Protein AF-A0A7S0PYU6-F1 (afdb_monomer)

Radius of gyration: 18.99 Å; Cα contacts (8 Å, |Δi|>4): 426; chains: 1; bounding box: 52×44×50 Å

InterPro domains:
  IPR029052 Metallo-dependent phosphatase-like [G3DSA:3.60.21.10] (1-201)
  IPR029052 Metallo-dependent phosphatase-like [SSF56300] (3-208)

Secondary structure (DSSP, 8-state):
-----B--HHHHHHHTT--TTSTT--SSS---HHHHHTTHHHHHHHHH-TTT-HHHHHHTTSBSEEEE--GGG-EEEESS---HHHHHHH-SHHHHHHHHHHHHHHT-SGGG-TTTSTTT--TTT-HHHHT--HHHHHHHHHHHHHHTT-SEEEE-SS--SS-EEEGGGTEEE-----STTTT---EEEEEEEETTEEEEEEEESSSS------TTTTTTT----S--S--GGGT-

Solvent-accessible surface area (backbone atoms only — not comparable to full-atom values): 13229 Å² total; per-residue (Å²): 142,84,88,83,68,61,44,36,49,68,56,51,31,35,39,71,54,50,52,84,81,45,55,36,59,52,96,90,58,76,56,33,62,59,36,35,74,57,66,24,71,68,45,46,36,50,32,19,24,33,84,81,11,78,54,11,38,53,55,39,68,38,35,42,50,48,77,45,74,59,78,68,41,14,28,30,37,31,26,23,34,72,46,42,68,58,44,64,74,49,59,35,55,66,48,45,27,53,49,45,28,54,24,54,60,70,71,53,60,67,62,72,31,78,69,67,3,32,39,43,14,48,34,75,75,32,27,80,80,60,73,42,52,70,69,56,41,35,53,44,46,56,52,21,23,51,63,58,72,24,65,17,39,37,19,32,87,52,71,32,97,53,74,44,72,41,60,96,62,31,35,34,41,60,23,40,29,47,51,76,92,70,65,47,45,59,67,47,79,47,66,46,74,58,97,71,41,62,47,74,45,77,45,62,82,58,92,63,80,77,63,74,70,71,76,67,70,56,82,77,65,74,70,95,81,69,101,56,90,78,65,65,78,65,77,111

pLDDT: mean 87.95, std 18.42, range [35.06, 98.88]

Sequence (236 aa):
GELVLLVGNHELLNTQGRISYVHGYSRTGPATGELAASGGAATWRARFNPQSGDLGSEIAKQAGLAVRGSGACRTLFVHAGVRLQIARQYGSVDAINKALREQLVSNQGDLLDPYQGPLWYRGFARPHMSGMSEPDVCAEIDETVKELGAHRMAVGHNIVPWISTRCAGSLHLLDVGMSSAYGGHPAAWRCELDGGRPNIQALYTDAEPHKPPDLCSQCGLATPRTQGWWDCKDYC

Foldseek 3Di:
DDDADADALVLLCQLVLNCCPPQQDDPPDAGDDPQVVCVHSVSSSQQLNCPRHVNVVVSLQGFQWDFDDDFQPGEIEHAAAAWLVNLVVQQESVSNRVVSSVCSNVVDDDLSDCDHHRNHDN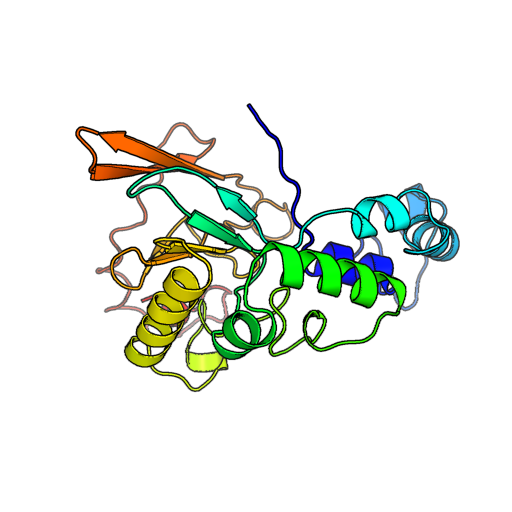CLLFVVSVVHDLVRSLVRLCNSCVSHVGQAYEYEPRADCFFDAGSVRRYIYQHPPCDPVRPVWHKDWDWDADVSHTDIDIGTPDPPPPPPPPLPPVVPDDDPDDPDPDPNVRVD

Organism: NCBI:txid221442

Nearest PDB structures (foldseek):
  2zbm-assembly1_A  TM=7.375E-01  e=3.984E-06  Shewanella sp.
  2z72-assembly1_A  TM=7.044E-01  e=8.723E-06  Shewanella sp.
  8iu8-assembly1_A  TM=4.673E-01  e=3.714E+00  Flavobacterium johnsoniae UW101
  8iu9-assembly1_A  TM=4.391E-01  e=6.389E+00  Flavobacterium johnsoniae UW101

Mean predicted aligned error: 6.78 Å

Structure (mmCIF, N/CA/C/O backbone):
data_AF-A0A7S0PYU6-F1
#
_entry.id   AF-A0A7S0PYU6-F1
#
loop_
_atom_site.group_PDB
_atom_site.id
_atom_site.type_symbol
_atom_site.label_atom_id
_atom_site.label_alt_id
_atom_site.label_comp_id
_atom_site.label_asym_id
_atom_site.label_entity_id
_atom_site.label_seq_id
_atom_site.pdbx_PDB_ins_code
_atom_site.Cartn_x
_atom_site.Cartn_y
_atom_site.Cartn_z
_atom_site.occupancy
_atom_site.B_iso_or_equiv
_atom_site.auth_seq_id
_atom_site.auth_comp_id
_atom_site.auth_asym_id
_atom_site.auth_atom_id
_atom_site.pdbx_PDB_model_num
ATOM 1 N N . GLY A 1 1 ? -20.274 -5.569 -6.796 1.00 86.88 1 GLY A N 1
ATOM 2 C CA . GLY A 1 1 ? -18.943 -5.638 -6.163 1.00 86.88 1 GLY A CA 1
ATOM 3 C C . GLY A 1 1 ? -18.019 -4.652 -6.844 1.00 86.88 1 GLY A C 1
ATOM 4 O O . GLY A 1 1 ? -18.379 -4.146 -7.898 1.00 86.88 1 GLY A O 1
ATOM 5 N N . GLU A 1 2 ? -16.866 -4.376 -6.249 1.00 94.38 2 GLU A N 1
ATOM 6 C CA . GLU A 1 2 ? -15.833 -3.464 -6.760 1.00 94.38 2 GLU A CA 1
ATOM 7 C C . GLU A 1 2 ? -14.475 -4.168 -6.615 1.00 94.38 2 GLU A C 1
ATOM 9 O O . GLU A 1 2 ? -14.261 -4.857 -5.617 1.00 94.38 2 GLU A O 1
ATOM 14 N N . LEU A 1 3 ? -13.574 -4.003 -7.589 1.00 95.75 3 LEU A N 1
ATOM 15 C CA . LEU A 1 3 ? -12.163 -4.374 -7.468 1.00 95.75 3 LEU A CA 1
ATOM 16 C C . LEU A 1 3 ? -11.338 -3.088 -7.447 1.00 95.75 3 LEU A C 1
ATOM 18 O O . LEU A 1 3 ? -11.351 -2.334 -8.417 1.00 95.75 3 LEU A O 1
ATOM 22 N N . VAL A 1 4 ? -10.610 -2.862 -6.354 1.00 97.19 4 VAL A N 1
ATOM 23 C CA . VAL A 1 4 ? -9.677 -1.740 -6.221 1.00 97.19 4 VAL A CA 1
ATOM 24 C C . VAL A 1 4 ? -8.267 -2.305 -6.179 1.00 97.19 4 VAL A C 1
ATOM 26 O O . VAL A 1 4 ? -7.880 -2.928 -5.194 1.00 97.19 4 VAL A O 1
ATOM 29 N N . LEU A 1 5 ? -7.512 -2.099 -7.255 1.00 97.44 5 LEU A N 1
ATOM 30 C CA . LEU A 1 5 ? -6.084 -2.401 -7.280 1.00 97.44 5 LEU A CA 1
ATOM 31 C C . LEU A 1 5 ? -5.329 -1.244 -6.627 1.00 97.44 5 LEU A C 1
ATOM 33 O O . LEU A 1 5 ? -5.565 -0.081 -6.970 1.00 97.44 5 LEU A O 1
ATOM 37 N N . LEU A 1 6 ? -4.461 -1.576 -5.673 1.00 98.56 6 LEU A N 1
ATOM 38 C CA . LEU A 1 6 ? -3.623 -0.609 -4.978 1.00 98.56 6 LEU A CA 1
ATOM 39 C C . LEU A 1 6 ? -2.186 -0.699 -5.482 1.00 98.56 6 LEU A C 1
ATOM 41 O O . LEU A 1 6 ? -1.652 -1.794 -5.639 1.00 98.56 6 LEU A O 1
ATOM 45 N N . VAL A 1 7 ? -1.563 0.458 -5.694 1.00 98.62 7 VAL A N 1
ATOM 46 C CA . VAL A 1 7 ? -0.142 0.555 -6.037 1.00 98.62 7 VAL A CA 1
ATOM 47 C C . VAL A 1 7 ? 0.688 0.070 -4.851 1.00 98.62 7 VAL A C 1
ATOM 49 O O . VAL A 1 7 ? 0.531 0.579 -3.741 1.00 98.62 7 VAL A O 1
ATOM 52 N N . GLY A 1 8 ? 1.591 -0.880 -5.091 1.00 98.56 8 GLY A N 1
ATOM 53 C CA . GLY A 1 8 ? 2.607 -1.305 -4.139 1.00 98.56 8 GLY A CA 1
ATOM 54 C C . GLY A 1 8 ? 4.004 -0.798 -4.490 1.00 98.56 8 GLY A C 1
ATOM 55 O O . GLY A 1 8 ? 4.228 -0.051 -5.448 1.00 98.56 8 GLY A O 1
ATOM 56 N N . ASN A 1 9 ? 4.996 -1.216 -3.702 1.00 98.44 9 ASN A N 1
ATOM 57 C CA . ASN A 1 9 ? 6.381 -0.826 -3.953 1.00 98.44 9 ASN A CA 1
ATOM 58 C C . ASN A 1 9 ? 6.947 -1.430 -5.244 1.00 98.44 9 ASN A C 1
ATOM 60 O O . ASN A 1 9 ? 7.810 -0.814 -5.860 1.00 98.44 9 ASN A O 1
ATOM 64 N N . HIS A 1 10 ? 6.494 -2.614 -5.666 1.00 97.75 10 HIS A N 1
ATOM 65 C CA . HIS A 1 10 ? 6.969 -3.227 -6.909 1.00 97.75 10 HIS A CA 1
ATOM 66 C C . HIS A 1 10 ? 6.390 -2.533 -8.145 1.00 97.75 10 HIS A C 1
ATOM 68 O O . HIS A 1 10 ? 7.116 -2.351 -9.122 1.00 97.75 10 HIS A O 1
ATOM 74 N N . GLU A 1 11 ? 5.152 -2.044 -8.092 1.00 98.50 11 GLU A N 1
ATOM 75 C CA . GLU A 1 11 ? 4.585 -1.183 -9.134 1.00 98.50 11 GLU A CA 1
ATOM 76 C C . GLU A 1 11 ? 5.396 0.113 -9.247 1.00 98.50 11 GLU A C 1
ATOM 78 O O . GLU A 1 11 ? 5.837 0.459 -10.343 1.00 98.50 11 GLU A O 1
ATOM 83 N N . LEU A 1 12 ? 5.699 0.762 -8.114 1.00 98.56 12 LEU A N 1
ATOM 84 C CA . LEU A 1 12 ? 6.581 1.935 -8.070 1.00 98.56 12 LEU A CA 1
ATOM 85 C C . LEU A 1 12 ? 7.972 1.642 -8.655 1.00 98.56 12 LEU A C 1
ATOM 87 O O . LEU A 1 12 ? 8.485 2.402 -9.471 1.00 98.56 12 LEU A O 1
ATOM 91 N N . LEU A 1 13 ? 8.616 0.545 -8.252 1.00 98.44 13 LEU A N 1
ATOM 92 C CA . LEU A 1 13 ? 9.935 0.184 -8.776 1.00 98.44 13 LEU A CA 1
ATOM 93 C C . LEU A 1 13 ? 9.904 0.025 -10.299 1.00 98.44 13 LEU A C 1
ATOM 95 O O . LEU A 1 13 ? 10.814 0.491 -10.988 1.00 98.44 13 LEU A O 1
ATOM 99 N N . ASN A 1 14 ? 8.854 -0.595 -10.833 1.00 98.25 14 ASN A N 1
ATOM 100 C CA . ASN A 1 14 ? 8.703 -0.758 -12.269 1.00 98.25 14 ASN A CA 1
ATOM 101 C C . ASN A 1 14 ? 8.482 0.580 -12.987 1.00 98.25 14 ASN A C 1
ATOM 103 O O . ASN A 1 14 ? 9.151 0.818 -13.995 1.00 98.25 14 ASN A O 1
ATOM 107 N N . THR A 1 15 ? 7.652 1.484 -12.452 1.00 98.19 15 THR A N 1
ATOM 108 C CA . THR A 1 15 ? 7.470 2.827 -13.041 1.00 98.19 15 THR A CA 1
ATOM 109 C C . THR A 1 15 ? 8.730 3.690 -12.962 1.00 98.19 15 THR A C 1
ATOM 111 O O . THR A 1 15 ? 8.982 4.505 -13.847 1.00 98.19 15 THR A O 1
ATOM 114 N N . GLN A 1 16 ? 9.594 3.441 -11.976 1.00 97.88 16 GLN A N 1
ATOM 115 C CA . GLN A 1 16 ? 10.935 4.028 -11.865 1.00 97.88 16 GLN A CA 1
ATOM 116 C C . GLN A 1 16 ? 11.977 3.386 -12.799 1.00 97.88 16 GLN A C 1
ATOM 118 O O . GLN A 1 16 ? 13.147 3.775 -12.791 1.00 97.88 16 GLN A O 1
ATOM 123 N N . GLY A 1 17 ? 11.609 2.353 -13.563 1.00 96.69 17 GLY A N 1
ATOM 124 C CA . GLY A 1 17 ? 12.533 1.582 -14.399 1.00 96.69 17 GLY A CA 1
ATOM 125 C C . GLY A 1 17 ? 13.533 0.718 -13.611 1.00 96.69 17 GLY A C 1
ATOM 126 O O . GLY A 1 17 ? 14.531 0.243 -14.177 1.00 96.69 17 GLY A O 1
ATOM 127 N N . ARG A 1 18 ? 13.281 0.497 -12.313 1.00 96.75 18 ARG A N 1
ATOM 128 C CA . ARG A 1 18 ? 14.089 -0.317 -11.394 1.00 96.75 18 ARG A CA 1
ATOM 129 C C . ARG A 1 18 ? 13.665 -1.782 -11.464 1.00 96.75 18 ARG A C 1
ATOM 131 O O . ARG A 1 18 ? 12.913 -2.291 -10.644 1.00 96.75 18 ARG A O 1
ATOM 138 N N . ILE A 1 19 ? 14.234 -2.483 -12.432 1.00 95.94 19 ILE A N 1
ATOM 139 C CA . ILE A 1 19 ? 13.857 -3.859 -12.786 1.00 95.94 19 ILE A CA 1
ATOM 140 C C . ILE A 1 19 ? 14.582 -4.961 -11.994 1.00 95.94 19 ILE A C 1
ATOM 142 O O . ILE A 1 19 ? 14.511 -6.125 -12.368 1.00 95.94 19 ILE A O 1
ATOM 146 N N . SER A 1 20 ? 15.304 -4.633 -10.917 1.00 94.56 20 SER A N 1
ATOM 147 C CA . SER A 1 20 ? 16.146 -5.612 -10.204 1.00 94.56 20 SER A CA 1
ATOM 148 C C . SER A 1 20 ? 15.370 -6.750 -9.533 1.00 94.56 20 SER A C 1
ATOM 150 O O . SER A 1 20 ? 15.980 -7.733 -9.129 1.00 94.56 20 SER A O 1
ATOM 152 N N . TYR A 1 21 ? 14.052 -6.598 -9.399 1.00 93.06 21 TYR A N 1
ATOM 153 C CA . TYR A 1 21 ? 13.141 -7.584 -8.816 1.00 93.06 21 TYR A CA 1
ATOM 154 C C . TYR A 1 21 ? 12.246 -8.269 -9.858 1.00 93.06 21 TYR A C 1
ATOM 156 O O . TYR A 1 21 ? 11.388 -9.064 -9.489 1.00 93.06 21 TYR A O 1
ATOM 164 N N . VAL A 1 22 ? 12.416 -7.958 -11.146 1.00 95.31 22 VAL A N 1
ATOM 165 C CA . VAL A 1 22 ? 11.662 -8.611 -12.222 1.00 95.31 22 VAL A CA 1
ATOM 166 C C . VAL A 1 22 ? 12.247 -10.001 -12.460 1.00 95.31 22 VAL A C 1
ATOM 168 O O . VAL A 1 22 ? 13.471 -10.175 -12.488 1.00 95.31 22 VAL A O 1
ATOM 171 N N . HIS A 1 23 ? 11.381 -10.999 -12.638 1.00 93.56 23 HIS A N 1
ATOM 172 C CA . HIS A 1 23 ? 11.804 -12.375 -12.864 1.00 93.56 23 HIS A CA 1
ATOM 173 C C . HIS A 1 23 ? 12.703 -12.482 -14.106 1.00 93.56 23 HIS A C 1
ATOM 175 O O . HIS A 1 23 ? 12.332 -12.082 -15.212 1.00 93.56 23 HIS A O 1
ATOM 181 N N . GLY A 1 24 ? 13.898 -13.042 -13.904 1.00 89.94 24 GLY A N 1
ATOM 182 C CA . GLY A 1 24 ? 14.911 -13.191 -14.944 1.00 89.94 24 GLY A CA 1
ATOM 183 C C . GLY A 1 24 ? 15.791 -11.958 -15.172 1.00 89.94 24 GLY A C 1
ATOM 184 O O . GLY A 1 24 ? 16.497 -11.885 -16.178 1.00 89.94 24 GLY A O 1
ATOM 185 N N . TYR A 1 25 ? 15.798 -10.992 -14.248 1.00 93.19 25 TYR A N 1
ATOM 186 C CA . TYR A 1 25 ? 16.824 -9.952 -14.215 1.00 93.19 25 TYR A CA 1
ATOM 187 C C . TYR A 1 25 ? 18.222 -10.541 -13.957 1.00 93.19 25 TYR A C 1
ATOM 189 O O . TYR A 1 25 ? 18.420 -11.349 -13.051 1.00 93.19 25 TYR A O 1
ATOM 197 N N . SER A 1 26 ? 19.215 -10.076 -14.719 1.00 89.06 26 SER A N 1
ATOM 198 C CA . SER A 1 26 ? 20.631 -10.386 -14.517 1.00 89.06 26 SER A CA 1
ATOM 199 C C . SER A 1 26 ? 21.472 -9.115 -14.623 1.00 89.06 26 SER A C 1
ATOM 201 O O . SER A 1 26 ? 21.216 -8.261 -15.472 1.00 89.06 26 SER A O 1
ATOM 203 N N . ARG A 1 27 ? 22.479 -8.973 -13.749 1.00 87.00 27 ARG A N 1
ATOM 204 C CA . ARG A 1 27 ? 23.427 -7.842 -13.786 1.00 87.00 27 ARG A CA 1
ATOM 205 C C . ARG A 1 27 ? 24.527 -8.022 -14.830 1.00 87.00 27 ARG A C 1
ATOM 207 O O . ARG A 1 27 ? 25.027 -7.033 -15.349 1.00 87.00 27 ARG A O 1
ATOM 214 N N . THR A 1 28 ? 24.937 -9.264 -15.077 1.00 88.38 28 THR A N 1
ATOM 215 C CA . THR A 1 28 ? 26.151 -9.602 -15.841 1.00 88.38 28 THR A CA 1
ATOM 216 C C . THR A 1 28 ? 25.893 -10.568 -16.997 1.00 88.38 28 THR A C 1
ATOM 218 O O . THR A 1 28 ? 26.806 -10.841 -17.769 1.00 88.38 28 THR A O 1
ATOM 221 N N . GLY A 1 29 ? 24.670 -11.083 -17.133 1.00 87.62 29 GLY A N 1
ATOM 222 C CA . GLY A 1 29 ? 24.272 -12.019 -18.183 1.00 87.62 29 GLY A CA 1
ATOM 223 C C . GLY A 1 29 ? 22.991 -11.587 -18.899 1.00 87.62 29 GLY A C 1
ATOM 224 O O . GLY A 1 29 ? 22.422 -10.540 -18.578 1.00 87.62 29 GLY A O 1
ATOM 225 N N . PRO A 1 30 ? 22.521 -12.383 -19.874 1.00 88.19 30 PRO A N 1
ATOM 226 C CA . PRO A 1 30 ? 21.272 -12.096 -20.563 1.00 88.19 30 PRO A CA 1
ATOM 227 C C . PRO A 1 30 ? 20.088 -12.165 -19.593 1.00 88.19 30 PRO A C 1
ATOM 229 O O . PRO A 1 30 ? 20.094 -12.938 -18.632 1.00 88.19 30 PRO A O 1
ATOM 232 N N . ALA A 1 31 ? 19.060 -11.362 -19.868 1.00 90.81 31 ALA A N 1
ATOM 233 C CA . ALA A 1 31 ? 17.778 -11.509 -19.197 1.00 90.81 31 ALA A CA 1
ATOM 234 C C . ALA A 1 31 ? 17.155 -12.868 -19.548 1.00 90.81 31 ALA A C 1
ATOM 236 O O . ALA A 1 31 ? 17.316 -13.367 -20.663 1.00 90.81 31 ALA A O 1
ATOM 237 N N . THR A 1 32 ? 16.412 -13.438 -18.609 1.00 94.56 32 THR A N 1
ATOM 238 C CA . THR A 1 32 ? 15.627 -14.664 -18.794 1.00 94.56 32 THR A CA 1
ATOM 239 C C . THR A 1 32 ? 14.177 -14.419 -18.376 1.00 94.56 32 THR A C 1
ATOM 241 O O . THR A 1 32 ? 13.780 -13.277 -18.129 1.00 94.56 32 THR A O 1
ATOM 244 N N . GLY A 1 33 ? 13.368 -15.479 -18.330 1.00 94.00 33 GLY A N 1
ATOM 245 C CA . GLY A 1 33 ? 12.047 -15.441 -17.714 1.00 94.00 33 GLY A CA 1
ATOM 246 C C . GLY A 1 33 ? 11.121 -14.378 -18.303 1.00 94.00 33 GLY A C 1
ATOM 247 O O . GLY A 1 33 ? 11.050 -14.190 -19.517 1.00 94.00 33 GLY A O 1
ATOM 248 N N . GLU A 1 34 ? 10.414 -13.686 -17.414 1.00 93.50 34 GLU A N 1
ATOM 249 C CA . GLU A 1 34 ? 9.427 -12.670 -17.779 1.00 93.50 34 GLU A CA 1
ATOM 250 C C . GLU A 1 34 ? 10.086 -11.474 -18.474 1.00 93.50 34 GLU A C 1
ATOM 252 O O . GLU A 1 34 ? 9.596 -10.985 -19.494 1.00 93.50 34 GLU A O 1
ATOM 257 N N . LEU A 1 35 ? 11.251 -11.051 -17.975 1.00 95.12 35 LEU A N 1
ATOM 258 C CA . LEU A 1 35 ? 11.975 -9.932 -18.557 1.00 95.12 35 LEU A CA 1
ATOM 259 C C . LEU A 1 35 ? 12.383 -10.228 -20.007 1.00 95.12 35 LEU A C 1
ATOM 261 O O . LEU A 1 35 ? 12.196 -9.376 -20.873 1.00 95.12 35 LEU A O 1
ATOM 265 N N . ALA A 1 36 ? 12.878 -11.433 -20.304 1.00 95.88 36 ALA A N 1
ATOM 266 C CA . ALA A 1 36 ? 13.175 -11.844 -21.678 1.00 95.88 36 ALA A CA 1
ATOM 267 C C . ALA A 1 36 ? 11.907 -11.960 -22.538 1.00 95.88 36 ALA A C 1
ATOM 269 O O . ALA A 1 36 ? 11.880 -11.433 -23.650 1.00 95.88 36 ALA A O 1
ATOM 270 N N . ALA A 1 37 ? 10.847 -12.584 -22.010 1.00 96.25 37 ALA A N 1
ATOM 271 C CA . ALA A 1 37 ? 9.571 -12.754 -22.709 1.00 96.25 37 ALA A CA 1
ATOM 272 C C . ALA A 1 37 ? 8.911 -11.414 -23.082 1.00 96.25 37 ALA A C 1
ATOM 274 O O . ALA A 1 37 ? 8.234 -11.317 -24.101 1.00 96.25 37 ALA A O 1
ATOM 275 N N . SER A 1 38 ? 9.156 -10.362 -22.298 1.00 94.50 38 SER A N 1
ATOM 276 C CA . SER A 1 38 ? 8.676 -9.004 -22.578 1.00 94.50 38 SER A CA 1
ATOM 277 C C . SER A 1 38 ? 9.438 -8.263 -23.687 1.00 94.50 38 SER A C 1
ATOM 279 O O . SER A 1 38 ? 9.103 -7.121 -23.993 1.00 94.50 38 SER A O 1
ATOM 281 N N . GLY A 1 39 ? 10.479 -8.866 -24.272 1.00 95.00 39 GLY A N 1
ATOM 282 C CA . GLY A 1 39 ? 11.388 -8.195 -25.206 1.00 95.00 39 GLY A CA 1
ATOM 283 C C . GLY A 1 39 ? 12.584 -7.517 -24.528 1.00 95.00 39 GLY A C 1
ATOM 284 O O . GLY A 1 39 ? 13.245 -6.679 -25.140 1.00 95.00 39 GLY A O 1
ATOM 285 N N . GLY A 1 40 ? 12.879 -7.869 -23.275 1.00 94.69 40 GLY A N 1
ATOM 286 C CA . GLY A 1 40 ? 14.053 -7.415 -22.536 1.00 94.69 40 GLY A CA 1
ATOM 287 C C . GLY A 1 40 ? 13.867 -6.103 -21.769 1.00 94.69 40 GLY A C 1
ATOM 288 O O . GLY A 1 40 ? 12.825 -5.451 -21.787 1.00 94.69 40 GLY A O 1
ATOM 289 N N . ALA A 1 41 ? 14.937 -5.693 -21.084 1.00 94.56 41 ALA A N 1
ATOM 290 C CA . ALA A 1 41 ? 14.933 -4.566 -20.152 1.00 94.56 41 ALA A CA 1
ATOM 291 C C . ALA A 1 41 ? 14.520 -3.219 -20.768 1.00 94.56 41 ALA A C 1
ATOM 293 O O . ALA A 1 41 ? 13.918 -2.397 -20.080 1.00 94.56 41 ALA A O 1
ATOM 294 N N . ALA A 1 42 ? 14.862 -2.966 -22.035 1.00 95.44 42 ALA A N 1
ATOM 295 C CA . ALA A 1 42 ? 14.487 -1.728 -22.716 1.00 95.44 42 ALA A CA 1
ATOM 296 C C . ALA A 1 42 ? 12.972 -1.670 -22.959 1.00 95.44 42 ALA A C 1
ATOM 298 O O . ALA A 1 42 ? 12.329 -0.696 -22.571 1.00 95.44 42 ALA A O 1
ATOM 299 N N . THR A 1 43 ? 12.400 -2.744 -23.510 1.00 97.31 43 THR A N 1
ATOM 300 C CA . THR A 1 43 ? 10.958 -2.863 -23.751 1.00 97.31 43 THR A CA 1
ATOM 301 C C . THR A 1 43 ? 10.175 -2.811 -22.447 1.00 97.31 43 THR A C 1
ATOM 303 O O . THR A 1 43 ? 9.223 -2.045 -22.345 1.00 97.31 43 THR A O 1
ATOM 306 N N . TRP A 1 44 ? 10.620 -3.529 -21.410 1.00 97.62 44 TRP A N 1
ATOM 307 C CA . TRP A 1 44 ? 9.997 -3.476 -20.086 1.00 97.62 44 TRP A CA 1
ATOM 308 C C . TRP A 1 44 ? 9.923 -2.044 -19.542 1.00 97.62 44 TRP A C 1
ATOM 310 O O . TRP A 1 44 ? 8.851 -1.566 -19.183 1.00 97.62 44 TRP A O 1
ATOM 320 N N . ARG A 1 45 ? 11.044 -1.310 -19.542 1.00 97.56 45 ARG A N 1
ATOM 321 C CA . ARG A 1 45 ? 11.068 0.085 -19.070 1.00 97.56 45 ARG A CA 1
ATOM 322 C C . ARG A 1 45 ? 10.190 1.012 -19.906 1.00 97.56 45 ARG A C 1
ATOM 324 O O . ARG A 1 45 ? 9.577 1.908 -19.340 1.00 97.56 45 ARG A O 1
ATOM 331 N N . ALA A 1 46 ? 10.122 0.808 -21.221 1.00 98.31 46 ALA A N 1
ATOM 332 C CA . ALA A 1 46 ? 9.244 1.592 -22.086 1.00 98.31 46 ALA A CA 1
ATOM 333 C C . ALA A 1 46 ? 7.765 1.355 -21.742 1.00 98.31 46 ALA A C 1
ATOM 335 O O . ALA A 1 46 ? 7.016 2.314 -21.582 1.00 98.31 46 ALA A O 1
ATOM 336 N N . ARG A 1 47 ? 7.365 0.093 -21.542 1.00 98.12 47 ARG A N 1
ATOM 337 C CA . ARG A 1 47 ? 5.991 -0.285 -21.175 1.00 98.12 47 ARG A CA 1
ATOM 338 C C . ARG A 1 47 ? 5.569 0.223 -19.800 1.00 98.12 47 ARG A C 1
ATOM 340 O O . ARG A 1 47 ? 4.434 0.653 -19.618 1.00 98.12 47 ARG A O 1
ATOM 347 N N . PHE A 1 48 ? 6.482 0.206 -18.834 1.00 98.38 48 PHE A N 1
ATOM 348 C CA . PHE A 1 48 ? 6.213 0.669 -17.471 1.00 98.38 48 PHE A CA 1
ATOM 349 C C . PHE A 1 48 ? 6.461 2.167 -17.257 1.00 98.38 48 PHE A C 1
ATOM 351 O O . PHE A 1 48 ? 6.239 2.656 -16.153 1.00 98.38 48 PHE A O 1
ATOM 358 N N . ASN A 1 49 ? 6.864 2.926 -18.280 1.00 98.12 49 ASN A N 1
ATOM 359 C CA . ASN A 1 49 ? 6.996 4.374 -18.150 1.00 98.12 49 ASN A CA 1
ATOM 360 C C . ASN A 1 49 ? 5.637 5.006 -17.758 1.00 98.12 49 ASN A C 1
ATOM 362 O O . ASN A 1 49 ? 4.648 4.781 -18.457 1.00 98.12 49 ASN A O 1
ATOM 366 N N . PRO A 1 50 ? 5.556 5.809 -16.681 1.00 97.50 50 PRO A N 1
ATOM 367 C CA . PRO A 1 50 ? 4.281 6.323 -16.176 1.00 97.50 50 PRO A CA 1
ATOM 368 C C . PRO A 1 50 ? 3.628 7.389 -17.072 1.00 97.50 50 PRO A C 1
ATOM 370 O O . PRO A 1 50 ? 2.437 7.654 -16.931 1.00 97.50 50 PRO A O 1
ATOM 373 N N . GLN A 1 51 ? 4.381 8.005 -17.989 1.00 96.69 51 GLN A N 1
ATOM 374 C CA . GLN A 1 51 ? 3.893 9.046 -18.900 1.00 96.69 51 GLN A CA 1
ATOM 375 C C . GLN A 1 51 ? 3.500 8.500 -20.273 1.00 96.69 51 GLN A C 1
ATOM 377 O O . GLN A 1 51 ? 2.533 8.975 -20.862 1.00 96.69 51 GLN A O 1
ATOM 382 N N . SER A 1 52 ? 4.260 7.536 -20.796 1.00 96.69 52 SER A N 1
ATOM 383 C CA . SER A 1 52 ? 4.130 7.071 -22.183 1.00 96.69 52 SER A CA 1
ATOM 384 C C . SER A 1 52 ? 3.908 5.568 -22.338 1.00 96.69 52 SER A C 1
ATOM 386 O O . SER A 1 52 ? 3.557 5.124 -23.430 1.00 96.69 52 SER A O 1
ATOM 388 N N . GLY A 1 53 ? 4.111 4.784 -21.279 1.00 98.00 53 GLY A N 1
ATOM 389 C CA . GLY A 1 53 ? 3.991 3.332 -21.307 1.00 98.00 53 GLY A CA 1
ATOM 390 C C . GLY A 1 53 ? 2.548 2.853 -21.162 1.00 98.00 53 GLY A C 1
ATOM 391 O O . GLY A 1 53 ? 1.755 3.436 -20.418 1.00 98.00 53 GLY A O 1
ATOM 392 N N . ASP A 1 54 ? 2.215 1.757 -21.843 1.00 97.75 54 ASP A N 1
ATOM 393 C CA . ASP A 1 54 ? 0.897 1.116 -21.786 1.00 97.75 54 ASP A CA 1
ATOM 394 C C . ASP A 1 54 ? 0.561 0.605 -20.377 1.00 97.75 54 ASP A C 1
ATOM 396 O O . ASP A 1 54 ? -0.558 0.783 -19.913 1.00 97.75 54 ASP A O 1
ATOM 400 N N . LEU A 1 55 ? 1.531 0.025 -19.666 1.00 97.69 55 LEU A N 1
ATOM 401 C CA . LEU A 1 55 ? 1.343 -0.461 -18.294 1.00 97.69 55 LEU A CA 1
ATOM 402 C C . LEU A 1 55 ? 1.579 0.639 -17.257 1.00 97.69 55 LEU A C 1
ATOM 404 O O . LEU A 1 55 ? 0.830 0.761 -16.289 1.00 97.69 55 LEU A O 1
ATOM 408 N N . GLY A 1 56 ? 2.615 1.455 -17.456 1.00 98.06 56 GLY A N 1
ATOM 409 C CA . GLY A 1 56 ? 2.990 2.499 -16.505 1.00 98.06 56 GLY A CA 1
ATOM 410 C C . GLY A 1 56 ? 1.913 3.565 -16.342 1.00 98.06 56 GLY A C 1
ATOM 411 O O . GLY A 1 56 ? 1.622 3.975 -15.218 1.00 98.06 56 GLY A O 1
ATOM 412 N N . SER A 1 57 ? 1.286 3.985 -17.444 1.00 97.50 57 SER A N 1
ATOM 413 C CA . SER A 1 57 ? 0.204 4.972 -17.394 1.00 97.50 57 SER A CA 1
ATOM 414 C C . SER A 1 57 ? -1.059 4.439 -16.708 1.00 97.50 57 SER A C 1
ATOM 416 O O . SER A 1 57 ? -1.760 5.212 -16.055 1.00 97.50 57 SER A O 1
ATOM 418 N N . GLU A 1 58 ? -1.335 3.132 -16.782 1.00 97.81 58 GLU A N 1
ATOM 419 C CA . GLU A 1 58 ? -2.430 2.499 -16.038 1.00 97.81 58 GLU A CA 1
ATOM 420 C C . GLU A 1 58 ? -2.109 2.373 -14.545 1.00 97.81 58 GLU A C 1
ATOM 422 O O . GLU A 1 58 ? -2.947 2.712 -13.711 1.00 97.81 58 GLU A O 1
ATOM 427 N N . ILE A 1 59 ? -0.878 1.993 -14.186 1.00 97.94 59 ILE A N 1
ATOM 428 C CA . ILE A 1 59 ? -0.416 1.976 -12.787 1.00 97.94 59 ILE A CA 1
ATOM 429 C C . ILE A 1 59 ? -0.512 3.372 -12.166 1.00 97.94 59 ILE A C 1
ATOM 431 O O . ILE A 1 59 ? -1.033 3.519 -11.063 1.00 97.94 59 ILE A O 1
ATOM 435 N N . ALA A 1 60 ? -0.091 4.417 -12.885 1.00 96.44 60 ALA A N 1
ATOM 436 C CA . ALA A 1 60 ? -0.183 5.796 -12.406 1.00 96.44 60 ALA A CA 1
ATOM 437 C C . ALA A 1 60 ? -1.635 6.248 -12.145 1.00 96.44 60 ALA A C 1
ATOM 439 O O . ALA A 1 60 ? -1.860 7.230 -11.437 1.00 96.44 60 ALA A O 1
ATOM 440 N N . LYS A 1 61 ? -2.642 5.547 -12.691 1.00 95.56 61 LYS A N 1
ATOM 441 C CA . LYS A 1 61 ? -4.061 5.826 -12.432 1.00 95.56 61 LYS A CA 1
ATOM 442 C C . LYS A 1 61 ? -4.626 5.085 -11.215 1.00 95.56 61 LYS A C 1
ATOM 444 O O . LYS A 1 61 ? -5.737 5.401 -10.783 1.00 95.56 61 LYS A O 1
ATOM 449 N N . GLN A 1 62 ? -3.913 4.116 -10.663 1.00 97.75 62 GLN A N 1
ATOM 450 C CA . GLN A 1 62 ? -4.404 3.346 -9.526 1.00 97.75 62 GLN A CA 1
ATOM 451 C C . GLN A 1 62 ? -4.296 4.146 -8.222 1.00 97.75 62 GLN A C 1
ATOM 453 O O . GLN A 1 62 ? -3.544 5.117 -8.113 1.00 97.75 62 GLN A O 1
ATOM 458 N N . ALA A 1 63 ? -5.101 3.768 -7.233 1.00 98.25 63 ALA A N 1
ATOM 459 C CA . ALA A 1 63 ? -5.016 4.341 -5.895 1.00 98.25 63 ALA A CA 1
ATOM 460 C C . ALA A 1 63 ? -3.822 3.733 -5.140 1.00 98.25 63 ALA A C 1
ATOM 462 O O . ALA A 1 63 ? -3.455 2.591 -5.386 1.00 98.25 63 ALA A O 1
ATOM 463 N N . GLY A 1 64 ? -3.229 4.458 -4.195 1.00 98.50 64 GLY A N 1
ATOM 464 C CA . GLY A 1 64 ? -2.308 3.866 -3.214 1.00 98.50 64 GLY A CA 1
ATOM 465 C C . GLY A 1 64 ? -3.019 3.419 -1.942 1.00 98.50 64 GLY A C 1
ATOM 466 O O . GLY A 1 64 ? -2.570 2.503 -1.257 1.00 98.50 64 GLY A O 1
ATOM 467 N N . LEU A 1 65 ? -4.127 4.085 -1.615 1.00 98.69 65 LEU A N 1
ATOM 468 C CA . LEU A 1 65 ? -4.907 3.877 -0.403 1.00 98.69 65 LEU A CA 1
ATOM 469 C C . LEU A 1 65 ? -6.391 3.747 -0.753 1.00 98.69 65 LEU A C 1
ATOM 471 O O . LEU A 1 65 ? -6.899 4.458 -1.622 1.00 98.69 65 LEU A O 1
ATOM 475 N N . ALA A 1 66 ? -7.124 2.923 -0.012 1.00 98.62 66 ALA A N 1
ATOM 476 C CA . ALA A 1 66 ? -8.579 2.882 -0.098 1.00 98.62 66 ALA A CA 1
ATOM 477 C C . ALA A 1 66 ? -9.210 2.651 1.271 1.00 98.62 66 ALA A C 1
ATOM 479 O O . ALA A 1 66 ? -8.849 1.713 1.971 1.00 98.62 66 ALA A O 1
ATOM 480 N N . VAL A 1 67 ? -10.212 3.453 1.632 1.00 98.56 67 VAL A N 1
ATOM 481 C CA . VAL A 1 67 ? -11.101 3.131 2.756 1.00 98.56 67 VAL A CA 1
ATOM 482 C C . VAL A 1 67 ? -12.359 2.468 2.208 1.00 98.56 67 VAL A C 1
ATOM 484 O O . VAL A 1 67 ? -13.034 3.026 1.337 1.00 98.56 67 VAL A O 1
ATOM 487 N N . ARG A 1 68 ? -12.659 1.255 2.679 1.00 97.81 68 ARG A N 1
ATOM 488 C CA . ARG A 1 68 ? -13.819 0.450 2.256 1.00 97.81 68 ARG A CA 1
ATOM 489 C C . ARG A 1 68 ? -14.497 -0.217 3.450 1.00 97.81 68 ARG A C 1
ATOM 491 O O . ARG A 1 68 ? -13.950 -0.259 4.549 1.00 97.81 68 ARG A O 1
ATOM 498 N N . GLY A 1 69 ? -15.712 -0.715 3.229 1.00 96.00 69 GLY A N 1
ATOM 499 C CA . GLY A 1 69 ? -16.575 -1.242 4.285 1.00 96.00 69 GLY A CA 1
ATOM 500 C C . GLY A 1 69 ? -17.341 -0.151 5.043 1.00 96.00 69 GLY A C 1
ATOM 501 O O . GLY A 1 69 ? -17.185 1.051 4.809 1.00 96.00 69 GLY A O 1
ATOM 502 N N . SER A 1 70 ? -18.197 -0.589 5.961 1.00 95.12 70 SER A N 1
ATOM 503 C CA . SER A 1 70 ? -19.109 0.259 6.734 1.00 95.12 70 SER A CA 1
ATOM 504 C C . SER A 1 70 ? -19.129 -0.143 8.205 1.00 95.12 70 SER A C 1
ATOM 506 O O . SER A 1 70 ? -18.772 -1.272 8.550 1.00 95.12 70 SER A O 1
ATOM 508 N N . GLY A 1 71 ? -19.570 0.777 9.072 1.00 95.75 71 GLY A N 1
ATOM 509 C CA . GLY A 1 71 ? -19.595 0.562 10.521 1.00 95.75 71 GLY A CA 1
ATOM 510 C C . GLY A 1 71 ? -18.244 0.058 11.026 1.00 95.75 71 GLY A C 1
ATOM 511 O O . GLY A 1 71 ? -17.203 0.462 10.513 1.00 95.75 71 GLY A O 1
ATOM 512 N N . ALA A 1 72 ? -18.261 -0.916 11.935 1.00 95.50 72 ALA A N 1
ATOM 513 C CA . ALA A 1 72 ? -17.050 -1.510 12.493 1.00 95.50 72 ALA A CA 1
ATOM 514 C C . ALA A 1 72 ? -16.153 -2.245 11.469 1.00 95.50 72 ALA A C 1
ATOM 516 O O . ALA A 1 72 ? -15.018 -2.586 11.797 1.00 95.50 72 ALA A O 1
ATOM 517 N N . CYS A 1 73 ? -16.606 -2.482 10.231 1.00 97.25 73 CYS A N 1
ATOM 518 C CA . CYS A 1 73 ? -15.788 -3.046 9.150 1.00 97.25 73 CYS A CA 1
ATOM 519 C C . CYS A 1 73 ? -15.091 -1.991 8.279 1.00 97.25 73 CYS A C 1
ATOM 521 O O . CYS A 1 73 ? -14.335 -2.356 7.376 1.00 97.25 73 CYS A O 1
ATOM 523 N N . ARG A 1 74 ? -15.297 -0.693 8.540 1.00 98.25 74 ARG A N 1
ATOM 524 C CA . ARG A 1 74 ? -14.645 0.381 7.784 1.00 98.25 74 ARG A CA 1
ATOM 525 C C . ARG A 1 74 ? -13.125 0.339 7.980 1.00 98.25 74 ARG A C 1
ATOM 527 O O . ARG A 1 74 ? -12.631 0.567 9.081 1.00 98.25 74 ARG A O 1
ATOM 534 N N . THR A 1 75 ? -12.401 0.022 6.913 1.00 98.75 75 THR A N 1
ATOM 535 C CA . THR A 1 75 ? -10.985 -0.370 6.933 1.00 98.75 75 THR A CA 1
ATOM 536 C C . THR A 1 75 ? -10.204 0.424 5.895 1.00 98.75 75 THR A C 1
ATOM 538 O O . THR A 1 75 ? -10.657 0.547 4.757 1.00 98.75 75 THR A O 1
ATOM 541 N N . LEU A 1 76 ? -9.048 0.953 6.293 1.00 98.88 76 LEU A N 1
ATOM 542 C CA . LEU A 1 76 ? -8.043 1.531 5.409 1.00 98.88 76 LEU A CA 1
ATOM 543 C C . LEU A 1 76 ? -7.154 0.409 4.868 1.00 98.88 76 LEU A C 1
ATOM 545 O O . LEU A 1 76 ? -6.513 -0.290 5.642 1.00 98.88 76 LEU A O 1
ATOM 549 N N . PHE A 1 77 ? -7.089 0.269 3.552 1.00 98.88 77 PHE A N 1
ATOM 550 C CA . PHE A 1 77 ? -6.189 -0.634 2.844 1.00 98.88 77 PHE A CA 1
ATOM 551 C C . PHE A 1 77 ? -5.054 0.170 2.216 1.00 98.88 77 PHE A C 1
ATOM 553 O O . PHE A 1 77 ? -5.305 1.187 1.564 1.00 98.88 77 PHE A O 1
ATOM 560 N N . VAL A 1 78 ? -3.818 -0.282 2.418 1.00 98.81 78 VAL A N 1
ATOM 561 C CA . VAL A 1 78 ? -2.599 0.323 1.864 1.00 98.81 78 VAL A CA 1
ATOM 562 C C . VAL A 1 78 ? -1.497 -0.729 1.776 1.00 98.81 78 VAL A C 1
ATOM 564 O O . VAL A 1 78 ? -1.527 -1.714 2.505 1.00 98.81 78 VAL A O 1
ATOM 567 N N . HIS A 1 79 ? -0.514 -0.545 0.895 1.00 98.75 79 HIS A N 1
ATOM 568 C CA . HIS A 1 79 ? 0.516 -1.560 0.673 1.00 98.75 79 HIS A CA 1
ATOM 569 C C . HIS A 1 79 ? 1.394 -1.858 1.898 1.00 98.75 79 HIS A C 1
ATOM 571 O O . HIS A 1 79 ? 1.494 -3.020 2.273 1.00 98.75 79 HIS A O 1
ATOM 577 N N . ALA A 1 80 ? 2.014 -0.855 2.536 1.00 98.25 80 ALA A N 1
ATOM 578 C CA . ALA A 1 80 ? 2.936 -1.085 3.662 1.00 98.25 80 ALA A CA 1
ATOM 579 C C . ALA A 1 80 ? 2.483 -0.443 4.983 1.00 98.25 80 ALA A C 1
ATOM 581 O O . ALA A 1 80 ? 2.588 -1.074 6.033 1.00 98.25 80 ALA A O 1
ATOM 582 N N . GLY A 1 81 ? 1.941 0.777 4.930 1.00 98.12 81 GLY A N 1
ATOM 583 C CA . GLY A 1 81 ? 1.378 1.465 6.097 1.00 98.12 81 GLY A CA 1
ATOM 584 C C . GLY A 1 81 ? 1.493 2.982 5.998 1.00 98.12 81 GLY A C 1
ATOM 585 O O . GLY A 1 81 ? 2.509 3.494 5.553 1.00 98.12 81 GLY A O 1
ATOM 586 N N . VAL A 1 82 ? 0.464 3.724 6.411 1.00 98.62 82 VAL A N 1
ATOM 587 C CA . VAL A 1 82 ? 0.446 5.197 6.319 1.00 98.62 82 VAL A CA 1
ATOM 588 C C . VAL A 1 82 ? 0.769 5.792 7.674 1.00 98.62 82 VAL A C 1
ATOM 590 O O . VAL A 1 82 ? 0.045 5.551 8.632 1.00 98.62 82 VAL A O 1
ATOM 593 N N . ARG A 1 83 ? 1.825 6.596 7.752 1.00 98.44 83 ARG A N 1
ATOM 594 C CA . ARG A 1 83 ? 2.176 7.311 8.978 1.00 98.44 83 ARG A CA 1
ATOM 595 C C . ARG A 1 83 ? 1.199 8.436 9.298 1.00 98.44 83 ARG A C 1
ATOM 597 O O . ARG A 1 83 ? 0.684 9.090 8.387 1.00 98.44 83 ARG A O 1
ATOM 604 N N . LEU A 1 84 ? 1.045 8.744 10.583 1.00 98.62 84 LEU A N 1
ATOM 605 C CA . LEU A 1 84 ? 0.152 9.809 11.050 1.00 98.62 84 LEU A CA 1
ATOM 606 C C . LEU A 1 84 ? 0.524 11.174 10.468 1.00 98.62 84 LEU A C 1
ATOM 608 O O . LEU A 1 84 ? -0.346 11.968 10.115 1.00 98.62 84 LEU A O 1
ATOM 612 N N . GLN A 1 85 ? 1.824 11.438 10.327 1.00 98.31 85 GLN A N 1
ATOM 613 C CA . GLN A 1 85 ? 2.324 12.663 9.706 1.00 98.31 85 GLN A CA 1
ATOM 614 C C . GLN A 1 85 ? 1.811 12.824 8.267 1.00 98.31 85 GLN A C 1
ATOM 616 O O . GLN A 1 85 ? 1.333 13.899 7.916 1.00 98.31 85 GLN A O 1
ATOM 621 N N . ILE A 1 86 ? 1.853 11.757 7.459 1.00 98.69 86 ILE A N 1
ATOM 622 C CA . ILE A 1 86 ? 1.337 11.759 6.082 1.00 98.69 86 ILE A CA 1
ATOM 623 C C . ILE A 1 86 ? -0.185 11.924 6.089 1.00 98.69 86 ILE A C 1
ATOM 625 O O . ILE A 1 86 ? -0.718 12.738 5.336 1.00 98.69 86 ILE A O 1
ATOM 629 N N . ALA A 1 87 ? -0.889 11.204 6.968 1.00 98.62 87 ALA A N 1
ATOM 630 C CA . ALA A 1 87 ? -2.340 11.321 7.094 1.00 98.62 87 ALA A CA 1
ATOM 631 C C . ALA A 1 87 ? -2.776 12.769 7.375 1.00 98.62 87 ALA A C 1
ATOM 633 O O . ALA A 1 87 ? -3.626 13.293 6.659 1.00 98.62 87 ALA A O 1
ATOM 634 N N . ARG A 1 88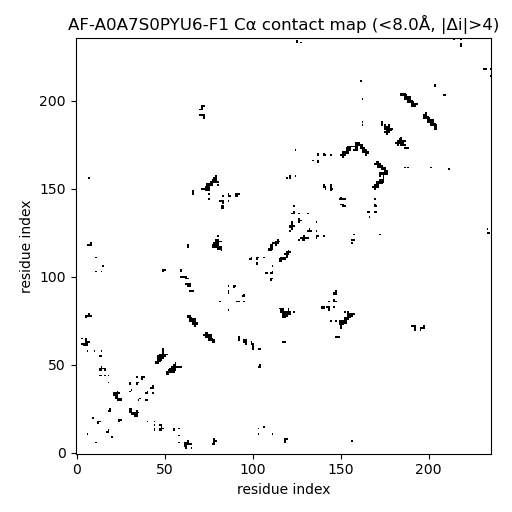 ? -2.129 13.444 8.333 1.00 98.62 88 ARG A N 1
ATOM 635 C CA . ARG A 1 88 ? -2.399 14.850 8.679 1.00 98.62 88 ARG A CA 1
ATOM 636 C C . ARG A 1 88 ? -1.977 15.834 7.591 1.00 98.62 88 ARG A C 1
ATOM 638 O O . ARG A 1 88 ? -2.672 16.815 7.356 1.00 98.62 88 ARG A O 1
ATOM 645 N N . GLN A 1 89 ? -0.843 15.592 6.934 1.00 98.50 89 GLN A N 1
ATOM 646 C CA . GLN A 1 89 ? -0.330 16.475 5.883 1.00 98.50 89 GLN A CA 1
ATOM 647 C C . GLN A 1 89 ? -1.294 16.579 4.697 1.00 98.50 89 GLN A C 1
ATOM 649 O O . GLN A 1 89 ? -1.498 17.668 4.166 1.00 98.50 89 GLN A O 1
ATOM 654 N N . TYR A 1 90 ? -1.876 15.455 4.275 1.00 98.50 90 TYR A N 1
ATOM 655 C CA . TYR A 1 90 ? -2.775 15.412 3.121 1.00 98.50 90 TYR A CA 1
ATOM 656 C C . TYR A 1 90 ? -4.260 15.480 3.506 1.00 98.50 90 TYR A C 1
ATOM 658 O O . TYR A 1 90 ? -5.094 15.843 2.679 1.00 98.50 90 TYR A O 1
ATOM 666 N N . GLY A 1 91 ? -4.613 15.120 4.742 1.00 97.75 91 GLY A N 1
ATOM 667 C CA . GLY A 1 91 ? -5.947 15.262 5.335 1.00 97.75 91 GLY A CA 1
ATOM 668 C C . GLY A 1 91 ? -7.021 14.298 4.819 1.00 97.75 91 GLY A C 1
ATOM 669 O O . GLY A 1 91 ? -8.093 14.204 5.408 1.00 97.75 91 GLY A O 1
ATOM 670 N N . SER A 1 92 ? -6.790 13.577 3.718 1.00 98.56 92 SER A N 1
ATOM 671 C CA . SER A 1 92 ? -7.742 12.585 3.206 1.00 98.56 92 SER A CA 1
ATOM 672 C C . SER A 1 92 ? -7.090 11.549 2.296 1.00 98.56 92 SER A C 1
ATOM 674 O O . SER A 1 92 ? -6.065 11.799 1.663 1.00 98.56 92 SER A O 1
ATOM 676 N N . VAL A 1 93 ? -7.743 10.392 2.167 1.00 98.69 93 VAL A N 1
ATOM 677 C CA . VAL A 1 93 ? -7.353 9.332 1.221 1.00 98.69 93 VAL A CA 1
ATOM 678 C C . VAL A 1 93 ? -7.326 9.847 -0.221 1.00 98.69 93 VAL A C 1
ATOM 680 O O . VAL A 1 93 ? -6.403 9.524 -0.966 1.00 98.69 93 VAL A O 1
ATOM 683 N N . ASP A 1 94 ? -8.289 10.684 -0.610 1.00 98.69 94 ASP A N 1
ATOM 684 C CA . ASP A 1 94 ? -8.366 11.230 -1.969 1.00 98.69 94 ASP A CA 1
ATOM 685 C C . ASP A 1 94 ? -7.213 12.195 -2.262 1.00 98.69 94 ASP A C 1
ATOM 687 O O . ASP A 1 94 ? -6.610 12.127 -3.334 1.00 98.69 94 ASP A O 1
ATOM 691 N N . ALA A 1 95 ? -6.849 13.045 -1.297 1.00 98.75 95 ALA A N 1
ATOM 692 C CA . ALA A 1 95 ? -5.698 13.934 -1.422 1.00 98.75 95 ALA A CA 1
ATOM 693 C C . ALA A 1 95 ? -4.377 13.154 -1.506 1.00 98.75 95 ALA A C 1
ATOM 695 O O . ALA A 1 95 ? -3.547 13.468 -2.361 1.00 98.75 95 ALA A O 1
ATOM 696 N N . ILE A 1 96 ? -4.209 12.100 -0.695 1.00 98.81 96 ILE A N 1
ATOM 697 C CA . ILE A 1 96 ? -3.035 11.215 -0.767 1.00 98.81 96 ILE A CA 1
ATOM 698 C C . ILE A 1 96 ? -2.975 10.518 -2.130 1.00 98.81 96 ILE A C 1
ATOM 700 O O . ILE A 1 96 ? -1.925 10.502 -2.760 1.00 98.81 96 ILE A O 1
ATOM 704 N N . ASN A 1 97 ? -4.089 9.976 -2.630 1.00 98.81 97 ASN A N 1
ATOM 705 C CA . ASN A 1 97 ? -4.129 9.301 -3.931 1.00 98.81 97 ASN A CA 1
ATOM 706 C C . ASN A 1 97 ? -3.877 10.259 -5.104 1.00 98.81 97 ASN A C 1
ATOM 708 O O . ASN A 1 97 ? -3.222 9.885 -6.081 1.00 98.81 97 ASN A O 1
ATOM 712 N N . LYS A 1 98 ? -4.380 11.497 -5.022 1.00 98.69 98 LYS A N 1
ATOM 713 C CA . LYS A 1 98 ? -4.092 12.545 -6.007 1.00 98.69 98 LYS A CA 1
ATOM 714 C C . LYS A 1 98 ? -2.601 12.878 -6.016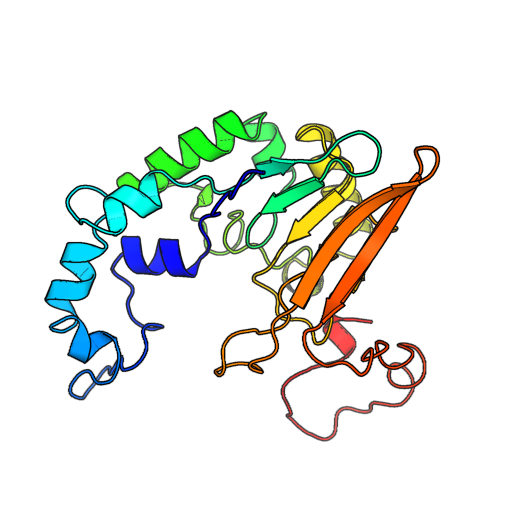 1.00 98.69 98 LYS A C 1
ATOM 716 O O . LYS A 1 98 ? -1.992 12.852 -7.083 1.00 98.69 98 LYS A O 1
ATOM 721 N N . ALA A 1 99 ? -2.021 13.123 -4.842 1.00 98.69 99 ALA A N 1
ATOM 722 C CA . ALA A 1 99 ? -0.598 13.395 -4.703 1.00 98.69 99 ALA A CA 1
ATOM 723 C C . ALA A 1 99 ? 0.245 12.207 -5.184 1.00 98.69 99 ALA A C 1
ATOM 725 O O . ALA A 1 99 ? 1.156 12.399 -5.977 1.00 98.69 99 ALA A O 1
ATOM 726 N N . LEU A 1 100 ? -0.093 10.970 -4.808 1.00 98.69 100 LEU A N 1
ATOM 727 C CA . LEU A 1 100 ? 0.650 9.782 -5.231 1.00 98.69 100 LEU A CA 1
ATOM 728 C C . LEU A 1 100 ? 0.705 9.656 -6.756 1.00 98.69 100 LEU A C 1
ATOM 730 O O . LEU A 1 100 ? 1.769 9.383 -7.298 1.00 98.69 100 LEU A O 1
ATOM 734 N N . ARG A 1 101 ? -0.407 9.897 -7.460 1.00 98.19 101 ARG A N 1
ATOM 735 C CA . ARG A 1 101 ? -0.431 9.898 -8.931 1.00 98.19 101 ARG A CA 1
ATOM 736 C C . ARG A 1 101 ? 0.539 10.928 -9.514 1.00 98.19 101 ARG A C 1
ATOM 738 O O . ARG A 1 101 ? 1.276 10.613 -10.444 1.00 98.19 101 ARG A O 1
ATOM 745 N N . GLU A 1 102 ? 0.549 12.144 -8.974 1.00 98.31 102 GLU A N 1
ATOM 746 C CA . GLU A 1 102 ? 1.472 13.202 -9.406 1.00 98.31 102 GLU A CA 1
ATOM 747 C C . GLU A 1 102 ? 2.930 12.806 -9.141 1.00 98.31 102 GLU A C 1
ATOM 749 O O . GLU A 1 102 ? 3.777 12.944 -10.024 1.00 98.31 102 GLU A O 1
ATOM 754 N N . GLN A 1 103 ? 3.203 12.239 -7.963 1.00 98.50 103 GLN A N 1
ATOM 755 C CA . GLN A 1 103 ? 4.532 11.786 -7.564 1.00 98.50 103 GLN A CA 1
ATOM 756 C C . GLN A 1 103 ? 5.013 10.590 -8.397 1.00 98.50 103 GLN A C 1
ATOM 758 O O . GLN A 1 103 ? 6.178 10.555 -8.775 1.00 98.50 103 GLN A O 1
ATOM 763 N N . LEU A 1 104 ? 4.143 9.638 -8.756 1.00 98.19 104 LEU A N 1
ATOM 764 C CA . LEU A 1 104 ? 4.481 8.512 -9.641 1.00 98.19 104 LEU A CA 1
ATOM 765 C C . LEU A 1 104 ? 4.920 8.988 -11.029 1.00 98.19 104 LEU A C 1
ATOM 767 O O . LEU A 1 104 ? 5.837 8.416 -11.614 1.00 98.19 104 LEU A O 1
ATOM 771 N N . VAL A 1 105 ? 4.283 10.041 -11.547 1.00 97.62 105 VAL A N 1
ATOM 772 C CA . VAL A 1 105 ? 4.613 10.626 -12.853 1.00 97.62 105 VAL A CA 1
ATOM 773 C C . VAL A 1 105 ? 5.890 11.467 -12.793 1.00 97.62 105 VAL A C 1
ATOM 775 O O . VAL A 1 105 ? 6.712 11.383 -13.704 1.00 97.62 105 VAL A O 1
ATOM 778 N N . SER A 1 106 ? 6.071 12.277 -11.745 1.00 97.81 106 SER A N 1
ATOM 779 C CA . SER A 1 106 ? 7.267 13.119 -11.566 1.00 97.81 106 SER A CA 1
ATOM 780 C C . SER A 1 106 ? 8.473 12.355 -11.008 1.00 97.81 106 SER A C 1
ATOM 782 O O . SER A 1 106 ? 9.600 12.854 -11.050 1.00 97.81 106 SER A O 1
ATOM 784 N N . ASN A 1 107 ? 8.228 11.151 -10.486 1.00 97.50 107 ASN A N 1
ATOM 785 C CA . ASN A 1 107 ? 9.144 10.330 -9.708 1.00 97.50 107 ASN A CA 1
ATOM 786 C C . ASN A 1 107 ? 9.779 11.071 -8.515 1.00 97.50 107 ASN A C 1
ATOM 788 O O . ASN A 1 107 ? 10.965 10.907 -8.219 1.00 97.50 107 ASN A O 1
ATOM 792 N N . GLN A 1 108 ? 9.012 11.937 -7.856 1.00 97.38 108 GLN A N 1
ATOM 793 C CA . GLN A 1 108 ? 9.489 12.756 -6.743 1.00 97.38 108 GLN A CA 1
ATOM 794 C C . GLN A 1 108 ? 8.384 12.976 -5.721 1.00 97.38 108 GLN A C 1
ATOM 796 O O . GLN A 1 108 ? 7.255 13.281 -6.094 1.00 97.38 108 GLN A O 1
ATOM 801 N N . GLY A 1 109 ? 8.741 12.897 -4.441 1.00 97.88 109 GLY A N 1
ATOM 802 C CA . GLY A 1 109 ? 7.869 13.243 -3.327 1.00 97.88 109 GLY A CA 1
ATOM 803 C C . GLY A 1 109 ? 7.974 12.265 -2.160 1.00 97.88 109 GLY A C 1
ATOM 804 O O . GLY A 1 109 ? 8.615 11.218 -2.243 1.00 97.88 109 GLY A O 1
ATOM 805 N N . ASP A 1 110 ? 7.362 12.653 -1.052 1.00 98.12 110 ASP A N 1
ATOM 806 C CA . ASP A 1 110 ? 7.387 11.955 0.234 1.00 98.12 110 ASP A CA 1
ATOM 807 C C . ASP A 1 110 ? 6.630 10.618 0.232 1.00 98.12 110 ASP A C 1
ATOM 809 O O . ASP A 1 110 ? 7.013 9.694 0.947 1.00 98.12 110 ASP A O 1
ATOM 813 N N . LEU A 1 111 ? 5.594 10.462 -0.597 1.00 98.62 111 LEU A N 1
ATOM 814 C CA . LEU A 1 111 ? 4.829 9.216 -0.680 1.00 98.62 111 LEU A CA 1
ATOM 815 C C . LEU A 1 111 ? 5.637 8.089 -1.341 1.00 98.62 111 LEU A C 1
ATOM 817 O O . LEU A 1 111 ? 5.308 6.912 -1.179 1.00 98.62 111 LEU A O 1
ATOM 821 N N . LEU A 1 112 ? 6.701 8.440 -2.067 1.00 98.50 112 LEU A N 1
ATOM 822 C CA . LEU A 1 112 ? 7.631 7.495 -2.685 1.00 98.50 112 LEU A CA 1
ATOM 823 C C . LEU A 1 112 ? 8.846 7.183 -1.803 1.00 98.50 112 LEU A C 1
ATOM 825 O O . LEU A 1 112 ? 9.678 6.360 -2.199 1.00 98.50 112 LEU A O 1
ATOM 829 N N . ASP A 1 113 ? 8.973 7.839 -0.645 1.00 98.00 113 ASP A N 1
ATOM 830 C CA . ASP A 1 113 ? 10.128 7.678 0.231 1.00 98.00 113 ASP A CA 1
ATOM 831 C C . ASP A 1 113 ? 10.276 6.207 0.672 1.00 98.00 113 ASP A C 1
ATOM 833 O O . ASP A 1 113 ? 9.316 5.610 1.175 1.00 98.00 113 ASP A O 1
ATOM 837 N N . PRO A 1 114 ? 11.460 5.591 0.497 1.00 96.25 114 PRO A N 1
ATOM 838 C CA . PRO A 1 114 ? 11.654 4.168 0.756 1.00 96.25 114 PRO A CA 1
ATOM 839 C C . PRO A 1 114 ? 11.714 3.807 2.246 1.00 96.25 114 PRO A C 1
ATOM 841 O O . PRO A 1 114 ? 11.822 2.625 2.571 1.00 96.25 114 PRO A O 1
ATOM 844 N N . TYR A 1 115 ? 11.665 4.790 3.148 1.00 94.25 115 TYR A N 1
ATOM 845 C CA . TYR A 1 115 ? 11.720 4.582 4.592 1.00 94.25 115 TYR A CA 1
ATOM 846 C C . TYR A 1 115 ? 10.424 4.982 5.294 1.00 94.25 115 TYR A C 1
ATOM 848 O O . TYR A 1 115 ? 10.048 4.324 6.257 1.00 94.25 115 TYR A O 1
ATOM 856 N N . GLN A 1 116 ? 9.755 6.039 4.836 1.00 96.06 116 GLN A N 1
ATOM 857 C CA . GLN A 1 116 ? 8.608 6.678 5.488 1.00 96.06 116 GLN A CA 1
ATOM 858 C C . GLN A 1 116 ? 7.339 6.667 4.627 1.00 96.06 116 GLN A C 1
ATOM 860 O O . GLN A 1 116 ? 6.245 6.868 5.156 1.00 96.06 116 GLN A O 1
ATOM 865 N N . GLY A 1 117 ? 7.466 6.442 3.317 1.00 98.25 117 GLY A N 1
ATOM 866 C CA . GLY A 1 117 ? 6.347 6.473 2.383 1.00 98.25 117 GLY A CA 1
ATOM 867 C C . GLY A 1 117 ? 5.392 5.286 2.569 1.00 98.25 117 GLY A C 1
ATOM 868 O O . GLY A 1 117 ? 5.820 4.189 2.948 1.00 98.25 117 GLY A O 1
ATOM 869 N N . PRO A 1 118 ? 4.094 5.449 2.247 1.00 98.56 118 PRO A N 1
ATOM 870 C CA . PRO A 1 118 ? 3.069 4.435 2.485 1.00 98.56 118 PRO A CA 1
ATOM 871 C C . PRO A 1 118 ? 3.240 3.137 1.694 1.00 98.56 118 PRO A C 1
ATOM 873 O O . PRO A 1 118 ? 2.635 2.115 2.027 1.00 98.56 118 PRO A O 1
ATOM 876 N N . LEU A 1 119 ? 4.076 3.174 0.654 1.00 98.69 119 LEU A N 1
ATOM 877 C CA . LEU A 1 119 ? 4.431 2.011 -0.148 1.00 98.69 119 LEU A CA 1
ATOM 878 C C . LEU A 1 119 ? 5.575 1.193 0.472 1.00 98.69 119 LEU A C 1
ATOM 880 O O . LEU A 1 119 ? 5.801 0.071 0.046 1.00 98.69 119 LEU A O 1
ATOM 884 N N . TRP A 1 120 ? 6.296 1.708 1.469 1.00 98.38 120 TRP A N 1
ATOM 885 C CA . TRP A 1 120 ? 7.490 1.047 2.011 1.00 98.38 120 TRP A CA 1
ATOM 886 C C . TRP A 1 120 ? 7.522 0.925 3.531 1.00 98.38 120 TRP A C 1
ATOM 888 O O . TRP A 1 120 ? 8.250 0.080 4.046 1.00 98.38 120 TRP A O 1
ATOM 898 N N . TYR A 1 121 ? 6.781 1.759 4.261 1.00 98.19 121 TYR A N 1
ATOM 899 C CA . TYR A 1 121 ? 6.925 1.869 5.708 1.00 98.19 121 TYR A CA 1
ATOM 900 C C . TYR A 1 121 ? 6.667 0.537 6.433 1.00 98.19 121 TYR A C 1
ATOM 902 O O . TYR A 1 121 ? 5.542 0.052 6.521 1.00 98.19 121 TYR A O 1
ATOM 910 N N . ARG A 1 122 ? 7.734 -0.053 6.985 1.00 96.81 122 ARG A N 1
ATOM 911 C CA . ARG A 1 122 ? 7.681 -1.330 7.719 1.00 96.81 122 ARG A CA 1
ATOM 912 C C . ARG A 1 122 ? 7.443 -1.166 9.215 1.00 96.81 122 ARG A C 1
ATOM 914 O O . ARG A 1 122 ? 7.149 -2.156 9.875 1.00 96.81 122 ARG A O 1
ATOM 921 N N . GLY A 1 123 ? 7.580 0.049 9.749 1.00 95.88 123 GLY A N 1
ATOM 922 C CA . GLY A 1 123 ? 7.644 0.301 11.193 1.00 95.88 123 GLY A CA 1
ATOM 923 C C . GLY A 1 123 ? 6.428 -0.191 11.976 1.00 95.88 123 GLY A C 1
ATOM 924 O O . GLY A 1 123 ? 6.582 -0.666 13.092 1.00 95.88 123 GLY A O 1
ATOM 925 N N . PHE A 1 124 ? 5.234 -0.185 11.378 1.00 96.31 124 PHE A N 1
ATOM 926 C CA . PHE A 1 124 ? 4.048 -0.753 12.026 1.00 96.31 124 PHE A CA 1
ATOM 927 C C . PHE A 1 124 ? 4.122 -2.274 12.162 1.00 96.31 124 PHE A C 1
ATOM 929 O O . PHE A 1 124 ? 3.922 -2.822 13.244 1.00 96.31 124 PHE A O 1
ATOM 936 N N . ALA A 1 125 ? 4.460 -2.972 11.078 1.00 93.81 125 ALA A N 1
ATOM 937 C CA . ALA A 1 125 ? 4.601 -4.421 11.104 1.00 93.81 125 ALA A CA 1
ATOM 938 C C . ALA A 1 125 ? 5.855 -4.872 11.870 1.00 93.81 125 ALA A C 1
ATOM 940 O O . ALA A 1 125 ? 5.865 -5.966 12.422 1.00 93.81 125 ALA A O 1
ATOM 941 N N . ARG A 1 126 ? 6.899 -4.039 11.925 1.00 91.25 126 ARG A N 1
ATOM 942 C CA . ARG A 1 126 ? 8.200 -4.337 12.537 1.00 91.25 126 ARG A CA 1
ATOM 943 C C . ARG A 1 126 ? 8.684 -3.142 13.376 1.00 91.25 126 ARG A C 1
ATOM 945 O O . ARG A 1 126 ? 9.548 -2.397 12.908 1.00 91.25 126 ARG A O 1
ATOM 952 N N . PRO A 1 127 ? 8.167 -2.956 14.607 1.00 87.81 127 PRO A N 1
ATOM 953 C CA . PRO A 1 127 ? 8.470 -1.790 15.454 1.00 87.81 127 PRO A CA 1
ATOM 954 C C . PRO A 1 127 ? 9.967 -1.558 15.691 1.00 87.81 127 PRO A C 1
ATOM 956 O O . PRO A 1 127 ? 10.449 -0.426 15.703 1.00 87.81 127 PRO A O 1
ATOM 959 N N . HIS A 1 128 ? 10.752 -2.637 15.778 1.00 84.75 128 HIS A N 1
ATOM 960 C CA . HIS A 1 128 ? 12.205 -2.549 15.929 1.00 84.75 128 HIS A CA 1
ATOM 961 C C . HIS A 1 128 ? 12.893 -1.809 14.761 1.00 84.75 128 HIS A C 1
ATOM 963 O O . HIS A 1 128 ? 13.965 -1.240 14.955 1.00 84.75 128 HIS A O 1
ATOM 969 N N . MET A 1 129 ? 12.294 -1.785 13.560 1.00 86.31 129 MET A N 1
ATOM 970 C CA . MET A 1 129 ? 12.828 -1.068 12.393 1.00 86.31 129 MET A CA 1
ATOM 971 C C . MET A 1 129 ? 12.540 0.437 12.428 1.00 86.31 129 MET A C 1
ATOM 973 O O . MET A 1 129 ? 13.232 1.194 11.752 1.00 86.31 129 MET A O 1
ATOM 977 N N . SER A 1 130 ? 11.527 0.878 13.178 1.00 87.06 130 SER A N 1
ATOM 978 C CA . SER A 1 130 ? 11.221 2.301 13.380 1.00 87.06 130 SER A CA 1
ATOM 979 C C . SER A 1 130 ? 11.807 2.861 14.675 1.00 87.06 130 SER A C 1
ATOM 981 O O . SER A 1 130 ? 11.757 4.071 14.882 1.00 87.06 130 SER A O 1
ATOM 983 N N . GLY A 1 131 ? 12.355 2.005 15.544 1.00 89.25 131 GLY A N 1
ATOM 984 C CA . GLY A 1 131 ? 12.790 2.396 16.887 1.00 89.25 131 GLY A CA 1
ATOM 985 C C . GLY A 1 131 ? 11.623 2.711 17.828 1.00 89.25 131 GLY A C 1
ATOM 986 O O . GLY A 1 131 ? 11.838 3.321 18.872 1.00 89.25 131 GLY A O 1
ATOM 987 N N . MET A 1 132 ? 10.402 2.316 17.458 1.00 90.81 132 MET A N 1
ATOM 988 C CA . MET A 1 132 ? 9.193 2.523 18.252 1.00 90.81 132 MET A CA 1
ATOM 989 C C . MET A 1 132 ? 8.897 1.292 19.105 1.00 90.81 132 MET A C 1
ATOM 991 O O . MET A 1 132 ? 9.201 0.160 18.720 1.00 90.81 132 MET A O 1
ATOM 995 N N . SER A 1 133 ? 8.271 1.510 20.259 1.00 92.94 133 SER A N 1
ATOM 996 C CA . SER A 1 133 ? 7.683 0.422 21.037 1.00 92.94 133 SER A CA 1
ATOM 997 C C . SER A 1 133 ? 6.346 -0.031 20.425 1.00 92.94 133 SER A C 1
ATOM 999 O O . SER A 1 133 ? 5.734 0.707 19.650 1.00 92.94 133 SER A O 1
ATOM 1001 N N . GLU A 1 134 ? 5.865 -1.232 20.771 1.00 91.19 134 GLU A N 1
ATOM 1002 C CA . GLU A 1 134 ? 4.534 -1.703 20.337 1.00 91.19 134 GLU A CA 1
ATOM 1003 C C . GLU A 1 134 ? 3.410 -0.726 20.747 1.00 91.19 134 GLU A C 1
ATOM 1005 O O . GLU A 1 134 ? 2.594 -0.386 19.890 1.00 91.19 134 GLU A O 1
ATOM 1010 N N . PRO A 1 135 ? 3.372 -0.190 21.989 1.00 95.44 135 PRO A N 1
ATOM 1011 C CA . PRO A 1 135 ? 2.391 0.831 22.358 1.00 95.44 135 PRO A CA 1
ATOM 1012 C C . PRO A 1 135 ? 2.437 2.092 21.487 1.00 95.44 135 PRO A C 1
ATOM 1014 O O . PRO A 1 135 ? 1.380 2.584 21.099 1.00 95.44 135 PRO A O 1
ATOM 1017 N N . ASP A 1 136 ? 3.631 2.594 21.148 1.00 97.06 136 ASP A N 1
ATOM 1018 C CA . ASP A 1 136 ? 3.770 3.789 20.301 1.00 97.06 136 ASP A CA 1
ATOM 1019 C C . ASP A 1 136 ? 3.274 3.521 18.876 1.00 97.06 136 ASP A C 1
ATOM 1021 O O . ASP A 1 136 ? 2.604 4.361 18.275 1.00 97.06 136 ASP A O 1
ATOM 1025 N N . VAL A 1 137 ? 3.571 2.331 18.340 1.00 96.62 137 VAL A N 1
ATOM 1026 C CA . VAL A 1 137 ? 3.064 1.881 17.038 1.00 96.62 137 VAL A CA 1
ATOM 1027 C C . VAL A 1 137 ? 1.540 1.837 17.045 1.00 96.62 137 VAL A C 1
ATOM 1029 O O . VAL A 1 137 ? 0.910 2.395 16.145 1.00 96.62 137 VAL A O 1
ATOM 1032 N N . CYS A 1 138 ? 0.942 1.221 18.064 1.00 97.44 138 CYS A N 1
ATOM 1033 C CA . CYS A 1 138 ? -0.508 1.115 18.169 1.00 97.44 138 CYS A CA 1
ATOM 1034 C C . CYS A 1 138 ? -1.186 2.479 18.333 1.00 97.44 138 CYS A C 1
ATOM 1036 O O . CYS A 1 138 ? -2.190 2.733 17.671 1.00 97.44 138 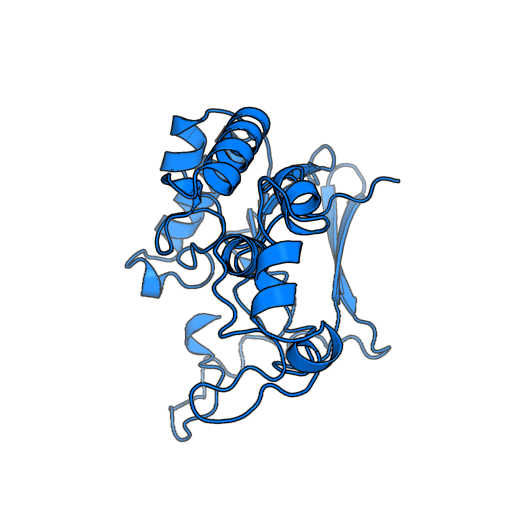CYS A O 1
ATOM 1038 N N . ALA A 1 139 ? -0.602 3.382 19.124 1.00 98.44 139 ALA A N 1
ATOM 1039 C CA . ALA A 1 139 ? -1.097 4.749 19.256 1.00 98.44 139 ALA A CA 1
ATOM 1040 C C . ALA A 1 139 ? -1.049 5.512 17.918 1.00 98.44 139 ALA A C 1
ATOM 1042 O O . ALA A 1 139 ? -2.036 6.145 17.536 1.00 98.44 139 ALA A O 1
ATOM 1043 N N . GLU A 1 140 ? 0.055 5.415 17.163 1.00 98.62 140 GLU A N 1
ATOM 1044 C CA . GLU A 1 140 ? 0.165 6.079 15.857 1.00 98.62 140 GLU A CA 1
ATOM 1045 C C . GLU A 1 140 ? -0.849 5.512 14.848 1.00 98.62 140 GLU A C 1
ATOM 1047 O O . GLU A 1 140 ? -1.464 6.277 14.100 1.00 98.62 140 GLU A O 1
ATOM 1052 N N . ILE A 1 141 ? -1.075 4.194 14.836 1.00 98.62 141 ILE A N 1
ATOM 1053 C CA . ILE A 1 141 ? -2.075 3.558 13.964 1.00 98.62 141 ILE A CA 1
ATOM 1054 C C . ILE A 1 141 ? -3.484 4.031 14.311 1.00 98.62 141 ILE A C 1
ATOM 1056 O O . ILE A 1 141 ? -4.209 4.440 13.404 1.00 98.62 141 ILE A O 1
ATOM 1060 N N . ASP A 1 142 ? -3.858 4.011 15.591 1.00 98.69 142 ASP A N 1
ATOM 1061 C CA . ASP A 1 142 ? -5.189 4.411 16.056 1.00 98.69 142 ASP A CA 1
ATOM 1062 C C . ASP A 1 142 ? -5.501 5.866 15.676 1.00 98.69 142 ASP A C 1
ATOM 1064 O O . ASP A 1 142 ? -6.587 6.173 15.170 1.00 98.69 142 ASP A O 1
ATOM 1068 N N . GLU A 1 143 ? -4.530 6.769 15.845 1.00 98.75 143 GLU A N 1
ATOM 1069 C CA . GLU A 1 143 ? -4.662 8.155 15.396 1.00 98.75 143 GLU A CA 1
ATOM 1070 C C . GLU A 1 143 ? -4.752 8.259 13.869 1.00 98.75 143 GLU A C 1
ATOM 1072 O O . GLU A 1 143 ? -5.580 9.011 13.352 1.00 98.75 143 GLU A O 1
ATOM 1077 N N . THR A 1 144 ? -3.950 7.488 13.131 1.00 98.75 144 THR A N 1
ATOM 1078 C CA . THR A 1 144 ? -3.919 7.549 11.661 1.00 98.75 144 THR A CA 1
ATOM 1079 C C . THR A 1 144 ? -5.226 7.061 11.043 1.00 98.75 144 THR A C 1
ATOM 1081 O O . THR A 1 144 ? -5.769 7.702 10.141 1.00 98.75 144 THR A O 1
ATOM 1084 N N . VAL A 1 145 ? -5.766 5.933 11.512 1.00 98.62 145 VAL A N 1
ATOM 1085 C CA . VAL A 1 145 ? -7.028 5.405 10.977 1.00 98.62 145 VAL A CA 1
ATOM 1086 C C . VAL A 1 145 ? -8.184 6.337 11.317 1.00 98.62 145 VAL A C 1
ATOM 1088 O O . VAL A 1 145 ? -9.043 6.549 10.466 1.00 98.62 145 VAL A O 1
ATOM 1091 N N . LYS A 1 146 ? -8.166 6.975 12.495 1.00 98.31 146 LYS A N 1
ATOM 1092 C CA . LYS A 1 146 ? -9.145 8.001 12.864 1.00 98.31 146 LYS A CA 1
ATOM 1093 C C . LYS A 1 146 ? -9.070 9.216 11.938 1.00 98.31 146 LYS A C 1
ATOM 1095 O O . LYS A 1 146 ? -10.113 9.644 11.448 1.00 98.31 146 LYS A O 1
ATOM 1100 N N . GLU A 1 147 ? -7.867 9.725 11.671 1.00 98.62 147 GLU A N 1
ATOM 1101 C CA . GLU A 1 147 ? -7.630 10.844 10.745 1.00 98.62 147 GLU A CA 1
ATOM 1102 C C . GLU A 1 147 ? -8.194 10.541 9.347 1.00 98.62 147 GLU A C 1
ATOM 1104 O O . GLU A 1 147 ? -8.843 11.379 8.729 1.00 98.62 147 GLU A O 1
ATOM 1109 N N . LEU A 1 148 ? -8.022 9.304 8.869 1.00 98.56 148 LEU A N 1
ATOM 1110 C CA . LEU A 1 148 ? -8.479 8.871 7.544 1.00 98.56 148 LEU A CA 1
ATOM 1111 C C . LEU A 1 148 ? -9.888 8.248 7.539 1.00 98.56 148 LEU A C 1
ATOM 1113 O O . LEU A 1 148 ? -10.327 7.710 6.519 1.00 98.56 148 LEU A O 1
ATOM 1117 N N . GLY A 1 149 ? -10.621 8.330 8.653 1.00 97.88 149 GLY A N 1
ATOM 1118 C CA . GLY A 1 149 ? -12.012 7.890 8.752 1.00 97.88 149 GLY A CA 1
ATOM 1119 C C . GLY A 1 149 ? -12.212 6.375 8.631 1.00 97.88 149 GLY A C 1
ATOM 1120 O O . GLY A 1 149 ? -13.161 5.935 7.976 1.00 97.88 149 GLY A O 1
ATOM 1121 N N . ALA A 1 150 ? -11.339 5.577 9.243 1.00 98.44 150 ALA A N 1
ATOM 1122 C CA . ALA A 1 150 ? -11.396 4.118 9.334 1.00 98.44 150 ALA A CA 1
ATOM 1123 C C . ALA A 1 150 ? -11.235 3.632 10.790 1.00 98.44 150 ALA A C 1
ATOM 1125 O O . ALA A 1 150 ? -10.852 4.388 11.676 1.00 98.44 150 ALA A O 1
ATOM 1126 N N . HIS A 1 151 ? -11.527 2.352 11.040 1.00 97.75 151 HIS A N 1
ATOM 1127 C CA . HIS A 1 151 ? -11.320 1.711 12.349 1.00 97.75 151 HIS A CA 1
ATOM 1128 C C . HIS A 1 151 ? -10.023 0.911 12.441 1.00 97.75 151 HIS A C 1
ATOM 1130 O O . HIS A 1 151 ? -9.595 0.565 13.536 1.00 97.75 151 HIS A O 1
ATOM 1136 N N . ARG A 1 152 ? -9.441 0.556 11.295 1.00 97.88 152 ARG A N 1
ATOM 1137 C CA . ARG A 1 152 ? -8.240 -0.272 11.213 1.00 97.88 152 ARG A CA 1
ATOM 1138 C C . ARG A 1 152 ? -7.489 -0.028 9.917 1.00 97.88 152 ARG A C 1
ATOM 1140 O O . ARG A 1 152 ? -8.083 0.418 8.930 1.00 97.88 152 ARG A O 1
ATOM 1147 N N . MET A 1 153 ? -6.215 -0.387 9.929 1.00 98.75 153 MET A N 1
ATOM 1148 C CA . MET A 1 153 ? -5.315 -0.404 8.791 1.00 98.75 153 MET A CA 1
ATOM 1149 C C . MET A 1 153 ? -4.983 -1.853 8.432 1.00 98.75 153 MET A C 1
ATOM 1151 O O . MET A 1 153 ? -4.498 -2.616 9.264 1.00 98.75 153 MET A O 1
ATOM 1155 N N . ALA A 1 154 ? -5.253 -2.227 7.189 1.00 98.69 154 ALA A N 1
ATOM 1156 C CA . ALA A 1 154 ? -4.895 -3.506 6.605 1.00 98.69 154 ALA A CA 1
ATOM 1157 C C . ALA A 1 154 ? -3.747 -3.302 5.614 1.00 98.69 154 ALA A C 1
ATOM 1159 O O . ALA A 1 154 ? -3.878 -2.519 4.668 1.00 98.69 154 ALA A O 1
ATOM 1160 N N . VAL A 1 155 ? -2.631 -3.991 5.850 1.00 98.56 155 VAL A N 1
ATOM 1161 C CA . VAL A 1 155 ? -1.382 -3.802 5.105 1.00 98.56 155 VAL A CA 1
ATOM 1162 C C . VAL A 1 155 ? -0.819 -5.109 4.572 1.00 98.56 155 VAL A C 1
ATOM 1164 O O . VAL A 1 155 ? -1.014 -6.171 5.163 1.00 98.56 155 VAL A O 1
ATOM 1167 N N . GLY A 1 156 ? -0.102 -5.023 3.457 1.00 96.56 156 GLY A N 1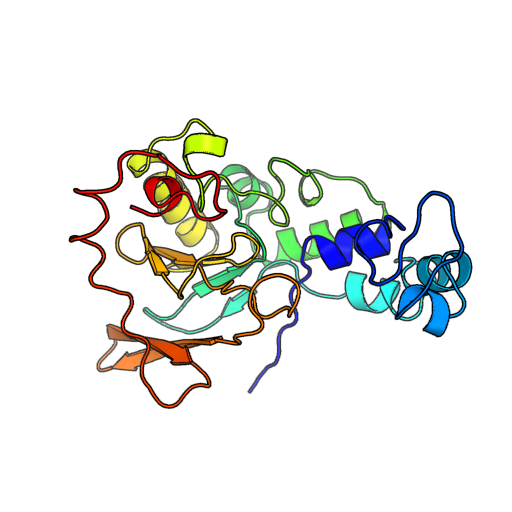
ATOM 1168 C CA . GLY A 1 156 ? 0.748 -6.086 2.937 1.00 96.56 156 GLY A CA 1
ATOM 1169 C C . GLY A 1 156 ? 2.227 -5.805 3.218 1.00 96.56 156 GLY A C 1
ATOM 1170 O O . GLY A 1 156 ? 2.575 -5.359 4.317 1.00 96.56 156 GLY A O 1
ATOM 1171 N N . HIS A 1 157 ? 3.090 -6.061 2.221 1.00 96.50 157 HIS A N 1
ATOM 1172 C CA . HIS A 1 157 ? 4.534 -5.742 2.152 1.00 96.50 157 HIS A CA 1
ATOM 1173 C C . HIS A 1 157 ? 5.444 -6.434 3.188 1.00 96.50 157 HIS A C 1
ATOM 1175 O O . HIS A 1 157 ? 6.656 -6.603 2.989 1.00 96.50 157 HIS A O 1
ATOM 1181 N N . ASN A 1 158 ? 4.876 -6.799 4.327 1.00 92.25 158 ASN A N 1
ATOM 1182 C CA . ASN A 1 158 ? 5.517 -7.394 5.477 1.00 92.25 158 ASN A CA 1
ATOM 1183 C C . ASN A 1 158 ? 4.993 -8.817 5.589 1.00 92.25 158 ASN A C 1
ATOM 1185 O O . ASN A 1 158 ? 3.944 -9.050 6.182 1.00 92.25 158 ASN A O 1
ATOM 1189 N N . ILE A 1 159 ? 5.730 -9.737 4.970 1.00 89.06 159 ILE A N 1
ATOM 1190 C CA . ILE A 1 159 ? 5.318 -11.131 4.869 1.00 89.06 159 ILE A CA 1
ATOM 1191 C C . ILE A 1 159 ? 5.225 -11.742 6.266 1.00 89.06 159 ILE A C 1
ATOM 1193 O O . ILE A 1 159 ? 6.212 -11.759 7.002 1.00 89.06 159 ILE A O 1
ATOM 1197 N N . VAL A 1 160 ? 4.048 -12.259 6.592 1.00 84.00 160 VAL A N 1
ATOM 1198 C CA . VAL A 1 160 ? 3.718 -12.993 7.812 1.00 84.00 160 VAL A CA 1
ATOM 1199 C C . VAL A 1 160 ? 3.357 -14.436 7.455 1.00 84.00 160 VAL A C 1
ATOM 1201 O O . VAL A 1 160 ? 2.841 -14.686 6.372 1.00 84.00 160 VAL A O 1
ATOM 1204 N N . PRO A 1 161 ? 3.588 -15.414 8.342 1.00 79.62 161 PRO A N 1
ATOM 1205 C CA . PRO A 1 161 ? 3.236 -16.809 8.062 1.00 79.62 161 PRO A CA 1
ATOM 1206 C C . PRO A 1 161 ? 1.715 -17.056 7.980 1.00 79.62 161 PRO A C 1
ATOM 1208 O O . PRO A 1 161 ? 1.276 -18.032 7.380 1.00 79.62 161 PRO A O 1
ATOM 1211 N N . TRP A 1 162 ? 0.903 -16.173 8.565 1.00 85.56 162 TRP A N 1
ATOM 1212 C CA . TRP A 1 162 ? -0.560 -16.168 8.486 1.00 85.56 162 TRP A CA 1
ATOM 1213 C C . TRP A 1 162 ? -1.074 -14.739 8.645 1.00 85.56 162 TRP A C 1
ATOM 1215 O O . TRP A 1 162 ? -0.403 -13.890 9.240 1.00 85.56 162 TRP A O 1
ATOM 1225 N N . ILE A 1 163 ? -2.295 -14.485 8.170 1.00 88.94 163 ILE A N 1
ATOM 1226 C CA . ILE A 1 163 ? -2.970 -13.210 8.414 1.00 88.94 163 ILE A CA 1
ATOM 1227 C C . ILE A 1 163 ? -3.056 -12.990 9.924 1.00 88.94 163 ILE A C 1
ATOM 1229 O O . ILE A 1 163 ? -3.625 -13.811 10.646 1.00 88.94 163 ILE A O 1
ATOM 1233 N N . SER A 1 164 ? -2.495 -11.884 10.400 1.00 86.81 164 SER A N 1
ATOM 1234 C CA . SER A 1 164 ? -2.395 -11.586 11.828 1.00 86.81 164 SER A CA 1
ATOM 1235 C C . SER A 1 164 ? -2.953 -10.208 12.154 1.00 86.81 164 SER A C 1
ATOM 1237 O O . SER A 1 164 ? -3.024 -9.316 11.307 1.00 86.81 164 SER A O 1
ATOM 1239 N N . THR A 1 165 ? -3.382 -10.059 13.403 1.00 91.00 165 THR A N 1
ATOM 1240 C CA . THR A 1 165 ? -4.019 -8.850 13.921 1.00 91.00 165 THR A CA 1
ATOM 1241 C C . THR A 1 165 ? -3.249 -8.378 15.145 1.00 91.00 165 THR A C 1
ATOM 1243 O O . THR A 1 165 ? -2.967 -9.176 16.037 1.00 91.00 165 THR A O 1
ATOM 1246 N N . ARG A 1 166 ? -2.934 -7.085 15.202 1.00 93.19 166 ARG A N 1
ATOM 1247 C CA . ARG A 1 166 ? -2.228 -6.423 16.310 1.00 93.19 166 ARG A CA 1
ATOM 1248 C C . ARG A 1 166 ? -2.983 -5.171 16.749 1.00 93.19 166 ARG A C 1
ATOM 1250 O O . ARG A 1 166 ? -4.026 -4.839 16.179 1.00 93.19 166 ARG A O 1
ATOM 1257 N N . CYS A 1 167 ? -2.490 -4.509 17.795 1.00 93.81 167 CYS A N 1
ATOM 1258 C CA . CYS A 1 167 ? -3.051 -3.249 18.292 1.00 93.81 167 CYS A CA 1
ATOM 1259 C C . CYS A 1 167 ? -4.555 -3.327 18.589 1.00 93.81 167 CYS A C 1
ATOM 1261 O O . CYS A 1 167 ? -5.347 -2.528 18.106 1.00 93.81 167 CYS A O 1
ATOM 1263 N N . ALA A 1 168 ? -4.969 -4.365 19.323 1.00 91.00 168 ALA A N 1
ATOM 1264 C CA . ALA A 1 168 ? -6.374 -4.603 19.672 1.00 91.00 168 ALA A CA 1
ATOM 1265 C C . ALA A 1 168 ? -7.352 -4.578 18.470 1.00 91.00 168 ALA A C 1
ATOM 1267 O O . ALA A 1 168 ? -8.535 -4.280 18.633 1.00 91.00 168 ALA A O 1
ATOM 1268 N N . GLY A 1 169 ? -6.881 -4.920 17.262 1.00 92.69 169 GLY A N 1
ATOM 1269 C CA . GLY A 1 169 ? -7.708 -4.959 16.053 1.00 92.69 169 GLY A CA 1
ATOM 1270 C C . GLY A 1 169 ? -7.571 -3.760 15.118 1.00 92.69 169 GLY A C 1
ATOM 1271 O O . GLY A 1 169 ? -8.279 -3.719 14.108 1.00 92.69 169 GLY A O 1
ATOM 1272 N N . SER A 1 170 ? -6.698 -2.793 15.416 1.00 96.19 170 SER A N 1
ATOM 1273 C CA . SER A 1 170 ? -6.469 -1.646 14.533 1.00 96.19 170 SER A CA 1
ATOM 1274 C C . SER A 1 170 ? -5.392 -1.886 13.471 1.00 96.19 170 SER A C 1
ATOM 1276 O O . SER A 1 170 ? -5.384 -1.173 12.468 1.00 96.19 170 SER A O 1
ATOM 1278 N N . LEU A 1 171 ? -4.562 -2.933 13.596 1.00 98.00 171 LEU A N 1
ATOM 1279 C CA . LEU A 1 171 ? -3.600 -3.353 12.568 1.00 98.00 171 LEU A CA 1
ATOM 1280 C C . LEU A 1 171 ? -3.862 -4.777 12.089 1.00 98.00 171 LEU A C 1
ATOM 1282 O O . LEU A 1 171 ? -3.953 -5.699 12.896 1.00 98.00 171 LEU A O 1
ATOM 1286 N N . HIS A 1 172 ? -3.914 -4.958 10.772 1.00 97.81 172 HIS A N 1
ATOM 1287 C CA . HIS A 1 172 ? -4.077 -6.250 10.116 1.00 97.81 172 HIS A CA 1
ATOM 1288 C C . HIS A 1 172 ? -2.969 -6.460 9.080 1.00 97.81 172 HIS A C 1
ATOM 1290 O O . HIS A 1 172 ? -2.835 -5.675 8.143 1.00 97.81 172 HIS A O 1
ATOM 1296 N N . LEU A 1 173 ? -2.190 -7.527 9.239 1.00 96.75 173 LEU A N 1
ATOM 1297 C CA . LEU A 1 173 ? -1.106 -7.915 8.336 1.00 96.75 173 LEU A CA 1
ATOM 1298 C C . LEU A 1 173 ? -1.623 -9.009 7.400 1.00 96.75 173 LEU A C 1
ATOM 1300 O O . LEU A 1 173 ? -2.009 -10.081 7.863 1.00 96.75 173 LEU A O 1
ATOM 1304 N N . LEU A 1 174 ? -1.685 -8.715 6.101 1.00 96.31 174 LEU A N 1
ATOM 1305 C CA . LEU A 1 174 ? -2.379 -9.537 5.104 1.00 96.31 174 LEU A CA 1
ATOM 1306 C C . LEU A 1 174 ? -1.448 -10.252 4.115 1.00 96.31 174 LEU A C 1
ATOM 1308 O O . LEU A 1 174 ? -1.899 -11.136 3.389 1.00 96.31 174 LEU A O 1
ATOM 1312 N N . ASP A 1 175 ? -0.174 -9.868 4.046 1.00 94.38 175 ASP A N 1
ATOM 1313 C CA . ASP A 1 175 ? 0.776 -10.476 3.113 1.00 94.38 175 ASP A CA 1
ATOM 1314 C C . ASP A 1 175 ? 1.298 -11.800 3.670 1.00 94.38 175 ASP A C 1
ATOM 1316 O O . ASP A 1 175 ? 2.127 -11.818 4.572 1.00 94.38 175 ASP A O 1
ATOM 1320 N N . VAL A 1 176 ? 0.806 -12.907 3.120 1.00 88.44 176 VAL A N 1
ATOM 1321 C CA . VAL A 1 176 ? 1.224 -14.269 3.485 1.00 88.44 176 VAL A CA 1
ATOM 1322 C C . VAL A 1 176 ? 2.255 -14.869 2.522 1.00 88.44 176 VAL A C 1
ATOM 1324 O O . VAL A 1 176 ? 2.511 -16.069 2.543 1.00 88.44 176 VAL A O 1
ATOM 1327 N N . GLY A 1 177 ? 2.850 -14.056 1.640 1.00 87.81 177 GLY A N 1
ATOM 1328 C CA . GLY A 1 177 ? 3.860 -14.540 0.700 1.00 87.81 177 GLY A CA 1
ATOM 1329 C C . GLY A 1 177 ? 3.277 -15.391 -0.433 1.00 87.81 177 GLY A C 1
ATOM 1330 O O . GLY A 1 177 ? 3.806 -16.454 -0.755 1.00 87.81 177 GLY A O 1
ATOM 1331 N N . MET A 1 178 ? 2.209 -14.906 -1.080 1.00 87.75 178 MET A N 1
ATOM 1332 C CA . MET A 1 178 ? 1.531 -15.592 -2.196 1.00 87.75 178 MET A CA 1
ATOM 1333 C C . MET A 1 178 ? 2.457 -15.902 -3.385 1.00 87.75 178 MET A C 1
ATOM 1335 O O . MET A 1 178 ? 2.217 -16.849 -4.127 1.00 87.75 178 MET A O 1
ATOM 1339 N N . SER A 1 179 ? 3.518 -15.121 -3.590 1.00 83.56 179 SER A N 1
ATOM 1340 C CA . SER A 1 179 ? 4.507 -15.428 -4.627 1.00 83.56 179 SER A CA 1
ATOM 1341 C C . SER A 1 179 ? 5.259 -16.717 -4.291 1.00 83.56 179 SER A C 1
ATOM 1343 O O . SER A 1 179 ? 5.683 -16.928 -3.153 1.00 83.56 179 SER A O 1
ATOM 1345 N N . SER A 1 180 ? 5.510 -17.548 -5.305 1.00 82.38 180 SER A N 1
ATOM 1346 C CA . SER A 1 180 ? 6.328 -18.760 -5.175 1.00 82.38 180 SER A CA 1
ATOM 1347 C C . SER A 1 180 ? 7.765 -18.475 -4.723 1.00 82.38 180 SER A C 1
ATOM 1349 O O . SER A 1 180 ? 8.458 -19.384 -4.283 1.00 82.38 180 SER A O 1
ATOM 1351 N N . ALA A 1 181 ? 8.223 -17.221 -4.815 1.00 77.56 181 ALA A N 1
ATOM 1352 C CA . ALA A 1 181 ? 9.509 -16.791 -4.270 1.00 77.56 181 ALA A CA 1
ATOM 1353 C C . ALA A 1 181 ? 9.540 -16.742 -2.728 1.00 77.56 181 ALA A C 1
ATOM 1355 O O . ALA A 1 181 ? 10.626 -16.678 -2.157 1.00 77.56 181 ALA A O 1
ATOM 1356 N N . TYR A 1 182 ? 8.377 -16.752 -2.064 1.00 74.38 182 TYR A N 1
ATOM 1357 C CA . TYR A 1 182 ? 8.257 -16.646 -0.606 1.00 74.38 182 TYR A CA 1
ATOM 1358 C C . TYR A 1 182 ? 7.556 -17.847 0.032 1.00 74.38 182 TYR A C 1
ATOM 1360 O O . TYR A 1 182 ? 8.019 -18.334 1.059 1.00 74.38 182 TYR A O 1
ATOM 1368 N N . GLY A 1 183 ? 6.466 -18.331 -0.566 1.00 72.75 183 GLY A N 1
ATOM 1369 C CA . GLY A 1 183 ? 5.709 -19.460 -0.022 1.00 72.75 183 GLY A CA 1
ATOM 1370 C C . GLY A 1 183 ? 4.677 -20.032 -0.986 1.00 72.75 183 GLY A C 1
ATOM 1371 O O . GLY A 1 183 ? 4.479 -21.238 -1.009 1.00 72.75 183 GLY A O 1
ATOM 1372 N N . GLY A 1 184 ? 4.069 -19.205 -1.840 1.00 75.81 184 GLY A N 1
ATOM 1373 C CA . GLY A 1 184 ? 3.118 -19.690 -2.846 1.00 75.81 184 GLY A CA 1
ATOM 1374 C C . GLY A 1 184 ? 1.696 -19.912 -2.322 1.00 75.81 184 GLY A C 1
ATOM 1375 O O . GLY A 1 184 ? 0.880 -20.491 -3.034 1.00 75.81 184 GLY A O 1
ATOM 1376 N N . HIS A 1 185 ? 1.390 -19.464 -1.101 1.00 80.81 185 HIS A N 1
ATOM 1377 C CA . HIS A 1 185 ? 0.106 -19.715 -0.444 1.00 80.81 185 HIS A CA 1
ATOM 1378 C C . HIS A 1 185 ? -0.757 -18.445 -0.440 1.00 80.81 185 HIS A C 1
ATO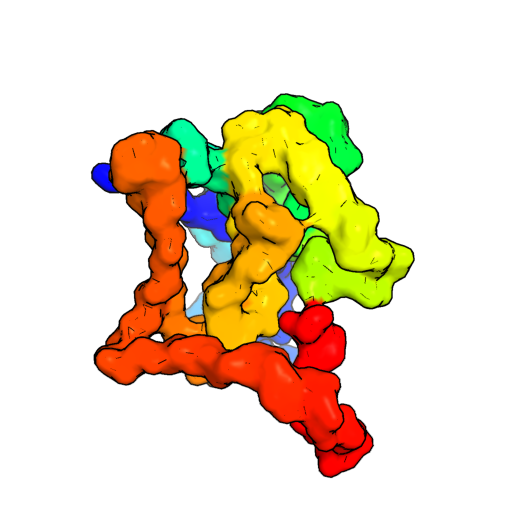M 1380 O O . HIS A 1 185 ? -0.488 -17.526 0.333 1.00 80.81 185 HIS A O 1
ATOM 1386 N N . PRO A 1 186 ? -1.771 -18.326 -1.313 1.00 88.06 186 PRO A N 1
ATOM 1387 C CA . PRO A 1 186 ? -2.708 -17.209 -1.273 1.00 88.06 186 PRO A CA 1
ATOM 1388 C C . PRO A 1 186 ? -3.617 -17.272 -0.037 1.00 88.06 186 PRO A C 1
ATOM 1390 O O . PRO A 1 186 ? -4.055 -18.339 0.390 1.00 88.06 186 PRO A O 1
ATOM 1393 N N . ALA A 1 187 ? -3.976 -16.100 0.484 1.00 89.44 187 ALA A N 1
ATOM 1394 C CA . ALA A 1 187 ? -5.005 -15.950 1.506 1.00 89.44 187 ALA A CA 1
ATOM 1395 C C . ALA A 1 187 ? -5.890 -14.738 1.203 1.00 89.44 187 ALA A C 1
ATOM 1397 O O . ALA A 1 187 ? -5.513 -13.842 0.443 1.00 89.44 187 ALA A O 1
ATOM 1398 N N . ALA A 1 188 ? -7.065 -14.702 1.821 1.00 93.75 188 ALA A N 1
ATOM 1399 C CA . ALA A 1 188 ? -7.968 -13.565 1.784 1.00 93.75 188 ALA A CA 1
ATOM 1400 C C . ALA A 1 188 ? -8.410 -13.172 3.194 1.00 93.75 188 ALA A C 1
ATOM 1402 O O . ALA A 1 188 ? -8.517 -13.998 4.098 1.00 93.75 188 ALA A O 1
ATOM 1403 N N . TRP A 1 189 ? -8.700 -11.888 3.367 1.00 95.12 189 TRP A N 1
ATOM 1404 C CA . TRP A 1 189 ? -9.246 -11.326 4.594 1.00 95.12 189 TRP A CA 1
ATOM 1405 C C . TRP A 1 189 ? -10.668 -10.839 4.343 1.00 95.12 189 TRP A C 1
ATOM 1407 O O . TRP A 1 189 ? -10.942 -10.197 3.327 1.00 95.12 189 TRP A O 1
ATOM 1417 N N . ARG A 1 190 ? -11.572 -11.119 5.279 1.00 95.06 190 ARG A N 1
ATOM 1418 C CA . ARG A 1 190 ? -12.978 -10.722 5.205 1.00 95.06 190 ARG A CA 1
ATOM 1419 C C . ARG A 1 190 ? -13.424 -10.094 6.518 1.00 95.06 190 ARG A C 1
ATOM 1421 O O . ARG A 1 190 ? -13.103 -10.608 7.584 1.00 95.06 190 ARG A O 1
ATOM 1428 N N . CYS A 1 191 ? -14.217 -9.028 6.427 1.00 96.12 191 CYS A N 1
ATOM 1429 C CA . CYS A 1 191 ? -14.958 -8.467 7.553 1.00 96.12 191 CYS A CA 1
ATOM 1430 C C . CYS A 1 191 ? -16.430 -8.333 7.180 1.00 96.12 191 CYS A C 1
ATOM 1432 O O . CYS A 1 191 ? -16.768 -7.663 6.203 1.00 96.12 191 CYS A O 1
ATOM 1434 N N . GLU A 1 192 ? -17.289 -8.950 7.979 1.00 95.62 192 GLU A N 1
ATOM 1435 C CA . GLU A 1 192 ? -18.743 -8.848 7.889 1.00 95.62 192 GLU A CA 1
ATOM 1436 C C . GLU A 1 192 ? -19.293 -8.270 9.195 1.00 95.62 192 GLU A C 1
ATOM 1438 O O . GLU A 1 192 ? -18.652 -8.362 10.238 1.00 95.62 192 GLU A O 1
ATOM 1443 N N . LEU A 1 193 ? -20.469 -7.643 9.156 1.00 95.56 193 LEU A N 1
ATOM 1444 C CA . LEU A 1 193 ? -21.126 -7.162 10.370 1.00 95.56 193 LEU A CA 1
ATOM 1445 C C . LEU A 1 193 ? -22.111 -8.219 10.876 1.00 95.56 193 LEU A C 1
ATOM 1447 O O . LEU A 1 193 ? -23.023 -8.599 10.149 1.00 95.56 193 LEU A O 1
ATOM 1451 N N . ASP A 1 194 ? -21.966 -8.624 12.135 1.00 94.06 194 ASP A N 1
ATOM 1452 C CA . ASP A 1 194 ? -22.915 -9.461 12.870 1.00 94.06 194 ASP A CA 1
ATOM 1453 C C . ASP A 1 194 ? -23.489 -8.663 14.049 1.00 94.06 194 ASP A C 1
ATOM 1455 O O . ASP A 1 194 ? -22.780 -8.298 14.993 1.00 94.06 194 ASP A O 1
ATOM 1459 N N . GLY A 1 195 ? -24.765 -8.280 13.953 1.00 91.69 195 GLY A N 1
ATOM 1460 C CA . GLY A 1 195 ? -25.408 -7.408 14.944 1.00 91.69 195 GLY A CA 1
ATOM 1461 C C . GLY A 1 195 ? -24.661 -6.083 15.171 1.00 91.69 195 GLY A C 1
ATOM 1462 O O . GLY A 1 195 ? -24.603 -5.593 16.296 1.00 91.69 195 GLY A O 1
ATOM 1463 N N . GLY A 1 196 ? -24.021 -5.538 14.128 1.00 90.88 196 GLY A N 1
ATOM 1464 C CA . GLY A 1 196 ? -23.212 -4.312 14.192 1.00 90.88 196 GLY A CA 1
ATOM 1465 C C . GLY A 1 196 ? -21.776 -4.498 14.702 1.00 90.88 196 GLY A C 1
ATOM 1466 O O . GLY A 1 196 ? -20.983 -3.559 14.627 1.00 90.88 196 GLY A O 1
ATOM 1467 N N . ARG A 1 197 ? -21.409 -5.698 15.169 1.00 91.50 197 ARG A N 1
ATOM 1468 C CA . ARG A 1 197 ? -20.035 -6.055 15.550 1.00 91.50 197 ARG A CA 1
ATOM 1469 C C . ARG A 1 197 ? -19.278 -6.632 14.348 1.00 91.50 197 ARG A C 1
ATOM 1471 O O . ARG A 1 197 ? -19.900 -7.276 13.509 1.00 91.50 197 ARG A O 1
ATOM 1478 N N . PRO A 1 198 ? -17.959 -6.415 14.232 1.00 93.25 198 PRO A N 1
ATOM 1479 C CA . PRO A 1 198 ? -17.189 -6.974 13.130 1.00 93.25 198 PRO A CA 1
ATOM 1480 C C . PRO A 1 198 ? -16.906 -8.465 13.375 1.00 93.25 198 PRO A C 1
ATOM 1482 O O . PRO A 1 198 ? -16.312 -8.831 14.386 1.00 93.25 198 PRO A O 1
ATOM 1485 N N . ASN A 1 199 ? -17.297 -9.317 12.432 1.00 92.81 199 ASN A N 1
ATOM 1486 C CA . ASN A 1 199 ? -16.858 -10.702 12.303 1.00 92.81 199 ASN A CA 1
ATOM 1487 C C . ASN A 1 199 ? -15.736 -10.751 11.260 1.00 92.81 199 ASN A C 1
ATOM 1489 O O . ASN A 1 199 ? -15.976 -10.567 10.064 1.00 92.81 199 ASN A O 1
ATOM 1493 N N . ILE A 1 200 ? -14.505 -10.945 11.729 1.00 93.12 200 ILE A N 1
ATOM 1494 C CA . ILE A 1 200 ? -13.298 -10.908 10.902 1.00 93.12 200 ILE A CA 1
ATOM 1495 C C . ILE A 1 200 ? -12.770 -12.324 10.709 1.00 93.12 200 ILE A C 1
ATOM 1497 O O . ILE A 1 200 ? -12.601 -13.061 11.678 1.00 93.12 200 ILE A O 1
ATOM 1501 N N . GLN A 1 201 ? -12.476 -12.689 9.463 1.00 90.50 201 GLN A N 1
ATOM 1502 C CA . GLN A 1 201 ? -12.011 -14.023 9.102 1.00 90.50 201 GLN A CA 1
ATOM 1503 C C . GLN A 1 201 ? -10.856 -13.964 8.105 1.00 90.50 201 GLN A C 1
ATOM 1505 O O . GLN A 1 201 ? -10.865 -13.168 7.165 1.00 90.50 201 GLN A O 1
ATOM 1510 N N . ALA A 1 202 ? -9.885 -14.851 8.306 1.00 89.88 202 ALA A N 1
ATOM 1511 C CA . ALA A 1 202 ? -8.889 -15.205 7.308 1.00 89.88 202 ALA A CA 1
ATOM 1512 C C . ALA A 1 202 ? -9.371 -16.447 6.547 1.00 89.88 202 ALA A C 1
ATOM 1514 O O . ALA A 1 202 ? -9.885 -17.387 7.152 1.00 89.88 202 ALA A O 1
ATOM 1515 N N . LEU A 1 203 ? -9.222 -16.432 5.228 1.00 88.81 203 LEU A N 1
ATOM 1516 C CA . LEU A 1 203 ? -9.599 -17.507 4.320 1.00 88.81 203 LEU A CA 1
ATOM 1517 C C . LEU A 1 203 ? -8.331 -17.994 3.620 1.00 88.81 203 LEU A C 1
ATOM 1519 O O . LEU A 1 203 ? -7.617 -17.190 3.022 1.00 88.81 203 LEU A O 1
ATOM 1523 N N . TYR A 1 204 ? -8.071 -19.293 3.680 1.00 85.12 204 TYR A N 1
ATOM 1524 C CA . TYR A 1 20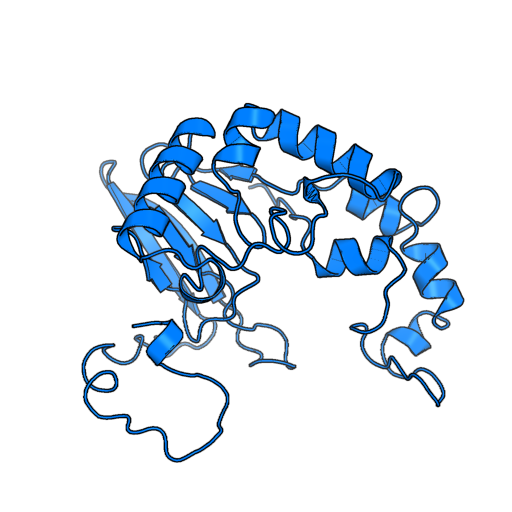4 ? -6.922 -19.940 3.046 1.00 85.12 204 TYR A CA 1
ATOM 1525 C C . TYR A 1 204 ? -7.423 -20.918 1.982 1.00 85.12 204 TYR A C 1
ATOM 1527 O O . TYR A 1 204 ? -8.538 -21.430 2.091 1.00 85.12 204 TYR A O 1
ATOM 1535 N N . THR A 1 205 ? -6.640 -21.142 0.926 1.00 78.81 205 THR A N 1
ATOM 1536 C CA . THR A 1 205 ? -7.037 -22.039 -0.175 1.00 78.81 205 THR A CA 1
ATOM 1537 C C . THR A 1 205 ? -6.966 -23.517 0.184 1.00 78.81 205 THR A C 1
ATOM 1539 O O . THR A 1 205 ? -7.648 -24.322 -0.448 1.00 78.81 205 THR A O 1
ATOM 1542 N N . ASP A 1 206 ? -6.175 -23.872 1.194 1.00 67.75 206 ASP A N 1
ATOM 1543 C CA . ASP A 1 206 ? -6.041 -25.247 1.657 1.00 67.75 206 ASP A CA 1
ATOM 1544 C C . ASP A 1 206 ? -7.170 -25.565 2.656 1.00 67.75 206 ASP A C 1
ATOM 1546 O O . ASP A 1 206 ? -7.452 -24.797 3.574 1.00 67.75 206 ASP A O 1
ATOM 1550 N N . ALA A 1 207 ? -7.870 -26.685 2.433 1.00 44.97 207 ALA A N 1
ATOM 1551 C CA . ALA A 1 207 ? -9.078 -27.084 3.170 1.00 44.97 207 ALA A CA 1
ATOM 1552 C C . ALA A 1 207 ? -8.830 -27.444 4.648 1.00 44.97 207 ALA A C 1
ATOM 1554 O O . ALA A 1 207 ? -9.781 -27.580 5.418 1.00 44.97 207 ALA A O 1
ATOM 1555 N N . GLU A 1 208 ? -7.569 -27.586 5.047 1.00 48.47 208 GLU A N 1
ATOM 1556 C CA . GLU A 1 208 ? -7.189 -27.619 6.450 1.00 48.47 208 GLU A CA 1
ATOM 1557 C C . GLU A 1 208 ? -7.054 -26.168 6.914 1.00 48.47 208 GLU A C 1
ATOM 1559 O O . GLU A 1 208 ? -6.180 -25.456 6.412 1.00 48.47 208 GLU A O 1
ATOM 1564 N N . PRO A 1 209 ? -7.884 -25.685 7.857 1.00 43.75 209 PRO A N 1
ATOM 1565 C CA . PRO A 1 209 ? -7.599 -24.423 8.502 1.00 43.75 209 PRO A CA 1
ATOM 1566 C C . PRO A 1 209 ? -6.239 -24.605 9.163 1.00 43.75 209 PRO A C 1
ATOM 1568 O O . PRO A 1 209 ? -6.136 -25.243 10.212 1.00 43.75 209 PRO A O 1
ATOM 1571 N N . HIS A 1 210 ? -5.189 -24.054 8.556 1.00 47.62 210 HIS A N 1
ATOM 1572 C CA . HIS A 1 210 ? -3.969 -23.748 9.269 1.00 47.62 210 HIS A CA 1
ATOM 1573 C C . HIS A 1 210 ? -4.395 -22.766 10.355 1.00 47.62 210 HIS A C 1
ATOM 1575 O O . HIS A 1 210 ? -4.378 -21.549 10.178 1.00 47.62 210 HIS A O 1
ATOM 1581 N N . LYS A 1 211 ? -4.867 -23.310 11.486 1.00 44.53 211 LYS A N 1
ATOM 1582 C CA . LYS A 1 211 ? -4.842 -22.600 12.746 1.00 44.53 211 LYS A CA 1
ATOM 1583 C C . LYS A 1 211 ? -3.421 -22.058 12.807 1.00 44.53 211 LYS A C 1
ATOM 1585 O O . LYS A 1 211 ? -2.490 -22.860 12.663 1.00 44.53 211 LYS A O 1
ATOM 1590 N N . PRO A 1 212 ? -3.246 -20.737 12.967 1.00 44.00 212 PRO A N 1
ATOM 1591 C CA . PRO A 1 212 ? -1.973 -20.225 13.433 1.00 44.00 212 PRO A CA 1
ATOM 1592 C C . PRO A 1 212 ? -1.527 -21.170 14.553 1.00 44.00 212 PRO A C 1
ATOM 1594 O O . PRO A 1 212 ? -2.361 -21.440 15.429 1.00 44.00 212 PRO A O 1
ATOM 1597 N N . PRO A 1 213 ? -0.328 -21.781 14.503 1.00 43.03 213 PRO A N 1
ATOM 1598 C CA . PRO A 1 213 ? 0.148 -22.547 15.646 1.00 43.03 213 PRO A CA 1
ATOM 1599 C C . PRO A 1 213 ? -0.065 -21.668 16.878 1.00 43.03 213 PRO A C 1
ATOM 1601 O O . PRO A 1 213 ? 0.238 -20.476 16.800 1.00 43.03 213 PRO A O 1
ATOM 1604 N N . ASP A 1 214 ? -0.668 -22.213 17.946 1.00 42.22 214 ASP A N 1
ATOM 1605 C CA . ASP A 1 214 ? -0.956 -21.450 19.165 1.00 42.22 214 ASP A CA 1
ATOM 1606 C C . ASP A 1 214 ? 0.308 -20.667 19.532 1.00 42.22 214 ASP A C 1
ATOM 1608 O O . ASP A 1 214 ? 1.330 -21.242 19.917 1.00 42.22 214 ASP A O 1
ATOM 1612 N N . LEU A 1 215 ? 0.246 -19.346 19.336 1.00 44.41 215 LEU A N 1
ATOM 1613 C CA . LEU A 1 215 ? 1.394 -18.436 19.277 1.00 44.41 215 LEU A CA 1
ATOM 1614 C C . LEU A 1 215 ? 2.193 -18.383 20.593 1.00 44.41 215 LEU A C 1
ATOM 1616 O O . LEU A 1 215 ? 3.214 -17.718 20.676 1.00 44.41 215 LEU A O 1
ATOM 1620 N N . CYS A 1 216 ? 1.779 -19.110 21.631 1.00 40.94 216 CYS A N 1
ATOM 1621 C CA . CYS A 1 216 ? 2.400 -19.076 22.946 1.00 40.94 216 CYS A CA 1
ATOM 1622 C C . CYS A 1 216 ? 3.486 -20.137 23.188 1.00 40.94 216 CYS A C 1
ATOM 1624 O O . CYS A 1 216 ? 4.381 -19.877 23.989 1.00 40.94 216 CYS A O 1
ATOM 1626 N N . SER A 1 217 ? 3.476 -21.314 22.547 1.00 39.66 217 SER A N 1
ATOM 1627 C CA . SER A 1 217 ? 4.432 -22.371 22.942 1.00 39.66 217 SER A CA 1
ATOM 1628 C C . SER A 1 217 ? 5.833 -22.206 22.339 1.00 39.66 217 SER A C 1
ATOM 1630 O O . SER 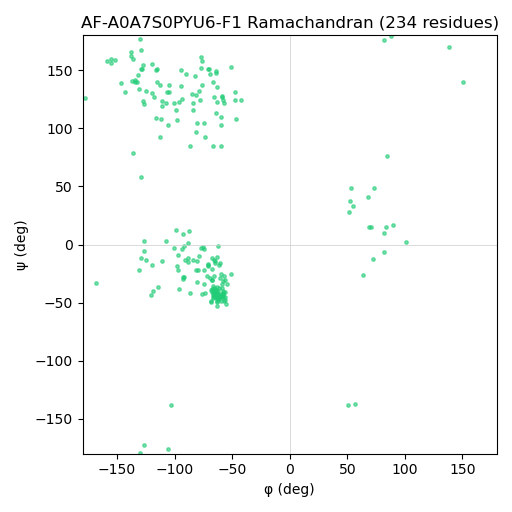A 1 217 ? 6.798 -22.725 22.897 1.00 39.66 217 SER A O 1
ATOM 1632 N N . GLN A 1 218 ? 5.978 -21.473 21.227 1.00 41.06 218 GLN A N 1
ATOM 1633 C CA . GLN A 1 218 ? 7.275 -21.262 20.565 1.00 41.06 218 GLN A CA 1
ATOM 1634 C C . GLN A 1 218 ? 8.005 -19.984 21.013 1.00 41.06 218 GLN A C 1
ATOM 1636 O O . GLN A 1 218 ? 9.236 -20.000 21.082 1.00 41.06 218 GLN A O 1
ATOM 1641 N N . CYS A 1 219 ? 7.290 -18.919 21.410 1.00 46.69 219 CYS A N 1
ATOM 1642 C CA . CYS A 1 219 ? 7.916 -17.685 21.919 1.00 46.69 219 CYS A CA 1
ATOM 1643 C C . CYS A 1 219 ? 8.658 -17.906 23.267 1.00 46.69 219 CYS A C 1
ATOM 1645 O O . CYS A 1 219 ? 9.461 -17.069 23.667 1.00 46.69 219 CYS A O 1
ATOM 1647 N N . GLY A 1 220 ? 8.440 -19.042 23.954 1.00 38.62 220 GLY A N 1
ATOM 1648 C CA . GLY A 1 220 ? 9.131 -19.420 25.198 1.00 38.62 220 GLY A CA 1
ATOM 1649 C C . GLY A 1 220 ? 10.285 -20.428 25.061 1.00 38.62 220 GLY A C 1
ATOM 1650 O O . GLY A 1 220 ? 10.907 -20.752 26.071 1.00 38.62 220 GLY A O 1
ATOM 1651 N N . LEU A 1 221 ? 10.570 -20.955 23.858 1.00 37.81 221 LEU A N 1
ATOM 1652 C CA . LEU A 1 221 ? 11.530 -22.064 23.670 1.00 37.81 221 LEU A CA 1
ATOM 1653 C C . LEU A 1 221 ? 12.603 -21.835 22.592 1.00 37.81 221 LEU A C 1
ATOM 1655 O O . LEU A 1 221 ? 13.573 -22.594 22.534 1.00 37.81 221 LEU A O 1
ATOM 1659 N N . ALA A 1 222 ? 12.490 -20.805 21.751 1.00 35.75 222 ALA A N 1
ATOM 1660 C CA . ALA A 1 222 ? 13.481 -20.560 20.707 1.00 35.75 222 ALA A CA 1
ATOM 1661 C C . ALA A 1 222 ? 14.719 -19.827 21.261 1.00 35.75 222 ALA A C 1
ATOM 1663 O O . ALA A 1 222 ? 14.761 -18.602 21.348 1.00 35.75 222 ALA A O 1
ATOM 1664 N N . THR A 1 223 ? 15.771 -20.582 21.597 1.00 35.06 223 THR A N 1
ATOM 1665 C CA . THR A 1 223 ? 17.136 -20.033 21.545 1.00 35.06 223 THR A CA 1
ATOM 1666 C C . THR A 1 223 ? 17.596 -20.037 20.083 1.00 35.06 223 THR A C 1
ATOM 1668 O O . THR A 1 223 ? 17.424 -21.050 19.402 1.00 35.06 223 THR A O 1
ATOM 1671 N N . PRO A 1 224 ? 18.166 -18.936 19.560 1.00 39.91 224 PRO A N 1
ATOM 1672 C CA . PRO A 1 224 ? 18.494 -18.819 18.145 1.00 39.91 224 PRO A CA 1
ATOM 1673 C C . PRO A 1 224 ? 19.713 -19.688 17.831 1.00 39.91 224 PRO A C 1
ATOM 1675 O O . PRO A 1 224 ? 20.862 -19.274 17.976 1.00 39.91 224 PRO A O 1
ATOM 1678 N N . ARG A 1 225 ? 19.469 -20.930 17.419 1.00 37.31 225 ARG A N 1
ATOM 1679 C CA . ARG A 1 225 ? 20.496 -21.817 16.866 1.00 37.31 225 ARG A CA 1
ATOM 1680 C C . ARG A 1 225 ? 20.042 -22.404 15.541 1.00 37.31 225 ARG A C 1
ATOM 1682 O O . ARG A 1 225 ? 19.999 -23.612 15.404 1.00 37.31 225 ARG A O 1
ATOM 1689 N N . THR A 1 226 ? 19.733 -21.533 14.586 1.00 38.97 226 THR A N 1
ATOM 1690 C CA . THR A 1 226 ? 19.889 -21.762 13.139 1.00 38.97 226 THR A CA 1
ATOM 1691 C C . THR A 1 226 ? 19.460 -20.494 12.414 1.00 38.97 226 THR A C 1
ATOM 1693 O O . THR A 1 226 ? 18.354 -20.011 12.631 1.00 38.97 226 THR A O 1
ATOM 1696 N N . GLN A 1 227 ? 20.327 -19.956 11.554 1.00 41.00 227 GLN A N 1
ATOM 1697 C CA . GLN A 1 227 ? 19.963 -18.934 10.572 1.00 41.00 227 GLN A CA 1
ATOM 1698 C C . GLN A 1 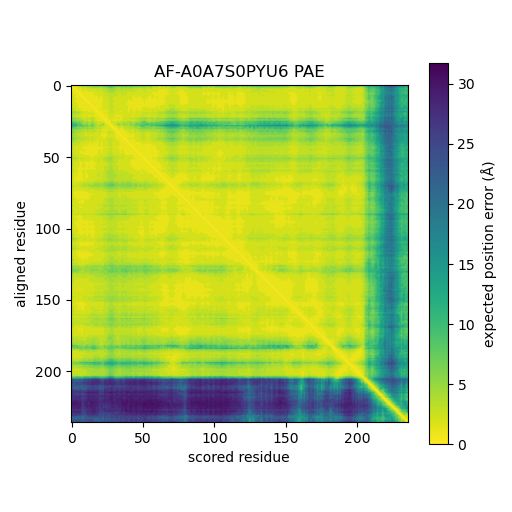227 ? 19.007 -19.559 9.545 1.00 41.00 227 GLN A C 1
ATOM 1700 O O . GLN A 1 227 ? 19.427 -20.064 8.509 1.00 41.00 227 GLN A O 1
ATOM 1705 N N . GLY A 1 228 ? 17.721 -19.570 9.872 1.00 38.72 228 GLY A N 1
ATOM 1706 C CA . GLY A 1 228 ? 16.622 -19.734 8.934 1.00 38.72 228 GLY A CA 1
ATOM 1707 C C . GLY A 1 228 ? 15.825 -18.441 8.959 1.00 38.72 228 GLY A C 1
ATOM 1708 O O . GLY A 1 228 ? 15.681 -17.829 10.014 1.00 38.72 228 GLY A O 1
ATOM 1709 N N . TRP A 1 229 ? 15.364 -17.985 7.798 1.00 43.19 229 TRP A N 1
ATOM 1710 C CA . TRP A 1 229 ? 14.389 -16.898 7.724 1.00 43.19 229 TRP A CA 1
ATOM 1711 C C . TRP A 1 229 ? 13.197 -17.215 8.644 1.00 43.19 229 TRP A C 1
ATOM 1713 O O . TRP A 1 229 ? 12.940 -18.392 8.875 1.00 43.19 229 TRP A O 1
ATOM 1723 N N . TRP A 1 230 ? 12.516 -16.175 9.144 1.00 46.72 230 TRP A N 1
ATOM 1724 C CA . TRP A 1 230 ? 11.515 -16.185 10.233 1.00 46.72 230 TRP A CA 1
ATOM 1725 C C . TRP A 1 230 ? 12.126 -16.107 11.641 1.00 46.72 230 TRP A C 1
ATOM 1727 O O . TRP A 1 230 ? 12.162 -17.084 12.385 1.00 46.72 230 TRP A O 1
ATOM 1737 N N . ASP A 1 231 ? 12.571 -14.913 12.043 1.00 43.78 231 ASP A N 1
ATOM 1738 C CA . ASP A 1 231 ? 12.789 -14.653 13.466 1.00 43.78 231 ASP A CA 1
ATOM 1739 C C . ASP A 1 231 ? 11.405 -14.473 14.112 1.00 43.78 231 ASP A C 1
ATOM 1741 O O . ASP A 1 231 ? 10.742 -13.455 13.905 1.00 43.78 231 ASP A O 1
ATOM 1745 N N . CYS A 1 232 ? 10.921 -15.481 14.851 1.00 38.75 232 CYS A N 1
ATOM 1746 C CA . CYS A 1 232 ? 9.655 -15.400 15.599 1.00 38.75 232 CYS A CA 1
ATOM 1747 C C . CYS A 1 232 ? 9.593 -14.149 16.491 1.00 38.75 232 CYS A C 1
ATOM 1749 O O . CYS A 1 232 ? 8.509 -13.646 16.767 1.00 38.75 232 CYS A O 1
ATOM 1751 N N . LYS A 1 233 ? 10.754 -13.614 16.894 1.00 40.06 233 LYS A N 1
ATOM 1752 C CA . LYS A 1 233 ? 10.888 -12.391 17.687 1.00 40.06 233 LYS A CA 1
ATOM 1753 C C . LYS A 1 233 ? 10.222 -11.164 17.054 1.00 40.06 233 LYS A C 1
ATOM 1755 O O . LYS A 1 233 ? 9.764 -10.295 17.786 1.00 40.06 233 LYS A O 1
ATOM 1760 N N . ASP A 1 234 ? 10.152 -11.092 15.727 1.00 40.72 234 ASP A N 1
ATOM 1761 C CA . ASP A 1 234 ? 9.564 -9.944 15.026 1.00 40.72 234 ASP A CA 1
ATOM 1762 C C . ASP A 1 234 ? 8.028 -9.962 15.012 1.00 40.72 234 ASP A C 1
ATOM 1764 O O . ASP A 1 234 ? 7.411 -8.970 14.619 1.00 40.72 234 ASP A O 1
ATOM 1768 N N . TYR A 1 235 ? 7.417 -11.077 15.428 1.00 43.38 235 TYR A N 1
ATOM 1769 C CA . TYR A 1 235 ? 5.982 -11.330 15.304 1.00 43.38 235 TYR A CA 1
ATOM 1770 C C . TYR A 1 235 ? 5.282 -11.730 16.632 1.00 43.38 235 TYR A C 1
ATOM 1772 O O . TYR A 1 235 ? 4.082 -12.005 16.573 1.00 43.38 235 TYR A O 1
ATOM 1780 N N . CYS A 1 236 ? 5.981 -11.769 17.788 1.00 38.81 236 CYS A N 1
ATOM 1781 C CA . CYS A 1 236 ? 5.440 -12.123 19.132 1.00 38.81 236 CYS A CA 1
ATOM 1782 C C . CYS A 1 236 ? 5.022 -10.908 20.013 1.00 38.81 236 CYS A C 1
ATOM 1784 O O . CYS A 1 236 ? 5.748 -9.895 20.005 1.00 38.81 236 CYS A O 1
#